Protein AF-A0A962E8K1-F1 (afdb_monomer)

pLDDT: mean 80.25, std 22.57, range [32.22, 98.0]

Radius of gyration: 31.6 Å; Cα contacts (8 Å, |Δi|>4): 166; chains: 1; bounding box: 63×91×90 Å

Structure (mmCIF, N/CA/C/O backbone):
data_AF-A0A962E8K1-F1
#
_entry.id   AF-A0A962E8K1-F1
#
loop_
_atom_site.group_PDB
_atom_site.id
_atom_site.type_symbol
_atom_site.label_atom_id
_atom_site.label_alt_id
_atom_site.label_comp_id
_atom_site.label_asym_id
_atom_site.label_entity_id
_atom_site.label_seq_id
_atom_site.pdbx_PDB_ins_code
_atom_site.Cartn_x
_atom_site.Cartn_y
_atom_site.Cartn_z
_atom_site.occupancy
_atom_site.B_iso_or_equiv
_atom_site.auth_seq_id
_atom_site.auth_comp_id
_atom_site.auth_asym_id
_atom_site.auth_atom_id
_atom_site.pdbx_PDB_model_num
ATOM 1 N N . MET A 1 1 ? 7.715 -67.687 -60.695 1.00 43.81 1 MET A N 1
ATOM 2 C CA . MET A 1 1 ? 8.836 -68.657 -60.654 1.00 43.81 1 MET A CA 1
ATOM 3 C C . MET A 1 1 ? 10.047 -67.980 -60.026 1.00 43.81 1 MET A C 1
ATOM 5 O O . MET A 1 1 ? 10.329 -66.858 -60.415 1.00 43.81 1 MET A O 1
ATOM 9 N N . ARG A 1 2 ? 10.743 -68.698 -59.126 1.00 41.62 2 ARG A N 1
ATOM 10 C CA . ARG A 1 2 ? 11.948 -68.335 -58.334 1.00 41.62 2 ARG A CA 1
ATOM 11 C C . ARG A 1 2 ? 11.638 -67.530 -57.054 1.00 41.62 2 ARG A C 1
ATOM 13 O O . ARG A 1 2 ? 11.345 -66.350 -57.133 1.00 41.62 2 ARG A O 1
ATOM 20 N N . SER A 1 3 ? 11.419 -68.181 -55.902 1.00 39.88 3 SER A N 1
ATOM 21 C CA . SER A 1 3 ? 12.366 -68.937 -55.033 1.00 39.88 3 SER A CA 1
ATOM 22 C C . SER A 1 3 ? 13.335 -67.980 -54.320 1.00 39.88 3 SER A C 1
ATOM 24 O O . SER A 1 3 ? 14.169 -67.378 -54.979 1.00 39.88 3 SER A O 1
ATOM 26 N N . HIS A 1 4 ? 13.100 -67.623 -53.050 1.00 44.50 4 HIS A N 1
ATOM 27 C CA . HIS A 1 4 ? 13.572 -68.301 -51.819 1.00 44.50 4 HIS A CA 1
ATOM 28 C C . HIS A 1 4 ? 15.103 -68.366 -51.662 1.00 44.50 4 HIS A C 1
ATOM 30 O O . HIS A 1 4 ? 15.729 -69.182 -52.328 1.00 44.50 4 HIS A O 1
ATOM 36 N N . MET A 1 5 ? 15.642 -67.579 -50.710 1.00 48.91 5 MET A N 1
ATOM 37 C CA . MET A 1 5 ? 16.829 -67.838 -49.855 1.00 48.91 5 MET A CA 1
ATOM 38 C C . MET A 1 5 ? 16.917 -66.671 -48.834 1.00 48.91 5 MET A C 1
ATOM 40 O O . MET A 1 5 ? 17.064 -65.539 -49.271 1.00 48.91 5 MET A O 1
ATOM 44 N N . ARG A 1 6 ? 16.522 -66.724 -47.550 1.00 49.50 6 ARG A N 1
ATOM 45 C CA . ARG A 1 6 ? 16.916 -67.464 -46.323 1.00 49.50 6 ARG A CA 1
ATOM 46 C C . ARG A 1 6 ? 18.326 -67.170 -45.763 1.00 49.50 6 ARG A C 1
ATOM 48 O O . ARG A 1 6 ? 19.302 -67.391 -46.466 1.00 49.50 6 ARG A O 1
ATOM 55 N N . LEU A 1 7 ? 18.329 -66.878 -44.440 1.00 42.16 7 LEU A N 1
ATOM 56 C CA . LEU A 1 7 ? 19.401 -66.857 -43.404 1.00 42.16 7 LEU A CA 1
ATOM 57 C C . LEU A 1 7 ? 19.950 -65.442 -43.084 1.00 42.16 7 LEU A C 1
ATOM 59 O O . LEU A 1 7 ? 20.210 -64.692 -44.009 1.00 42.16 7 LEU A O 1
ATOM 63 N N . LEU A 1 8 ? 20.109 -64.972 -41.832 1.00 38.50 8 LEU A N 1
ATOM 64 C CA . LEU A 1 8 ? 20.436 -65.628 -40.550 1.00 38.50 8 LEU A CA 1
ATOM 65 C C . LEU A 1 8 ? 20.027 -64.728 -39.328 1.00 38.50 8 LEU A C 1
ATOM 67 O O . LEU A 1 8 ? 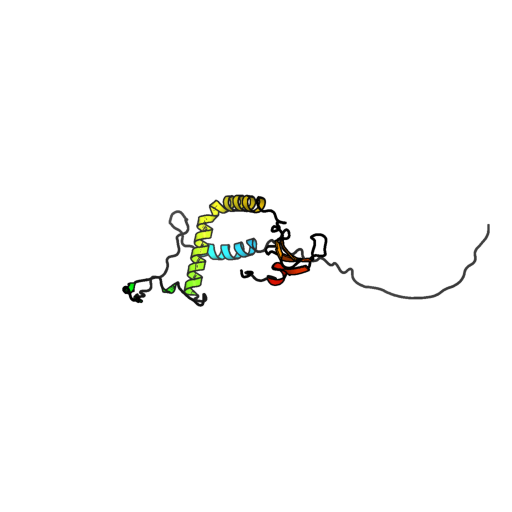19.985 -63.511 -39.457 1.00 38.50 8 LEU A O 1
ATOM 71 N N . PHE A 1 9 ? 19.743 -65.350 -38.169 1.00 38.34 9 PHE A N 1
ATOM 72 C CA . PHE A 1 9 ? 19.446 -64.832 -36.795 1.00 38.34 9 PHE A CA 1
ATOM 73 C C . PHE A 1 9 ? 20.568 -63.922 -36.187 1.00 38.34 9 PHE A C 1
ATOM 75 O O . PHE A 1 9 ? 21.659 -63.987 -36.753 1.00 38.34 9 PHE A O 1
ATOM 82 N N . PRO A 1 10 ? 20.419 -63.167 -35.046 1.00 47.31 10 PRO A N 1
ATOM 83 C CA . PRO A 1 10 ? 19.765 -63.612 -33.793 1.00 47.31 10 PRO A CA 1
ATOM 84 C C . PRO A 1 10 ? 19.088 -62.584 -32.827 1.00 47.31 10 PRO A C 1
ATOM 86 O O . PRO A 1 10 ? 19.354 -61.392 -32.821 1.00 47.31 10 PRO A O 1
ATOM 89 N N . MET A 1 11 ? 18.216 -63.133 -31.965 1.00 38.75 11 MET A N 1
ATOM 90 C CA . MET A 1 11 ? 18.125 -62.968 -30.495 1.00 38.75 11 MET A CA 1
ATOM 91 C C . MET A 1 11 ? 18.454 -61.600 -29.853 1.00 38.75 11 MET A C 1
ATOM 93 O O . MET A 1 11 ? 19.615 -61.304 -29.592 1.00 38.75 11 MET A O 1
ATOM 97 N N . LEU A 1 12 ? 17.424 -60.873 -29.398 1.00 38.88 12 LEU A N 1
ATOM 98 C CA . LEU A 1 12 ? 17.486 -60.152 -28.121 1.00 38.88 12 LEU A CA 1
ATOM 99 C C . LEU A 1 12 ? 16.078 -59.975 -27.538 1.00 38.88 12 LEU A C 1
ATOM 101 O O . LEU A 1 12 ? 15.205 -59.351 -28.134 1.00 38.88 12 LEU A O 1
ATOM 105 N N . ALA A 1 13 ? 15.867 -60.574 -26.370 1.00 44.47 13 ALA A N 1
ATOM 106 C CA . ALA A 1 13 ? 14.724 -60.313 -25.518 1.00 44.47 13 ALA A CA 1
ATOM 107 C C . ALA A 1 13 ? 14.908 -58.945 -24.851 1.00 44.47 13 ALA A C 1
ATOM 109 O O . ALA A 1 13 ? 15.956 -58.698 -24.259 1.00 44.47 13 ALA A O 1
ATOM 110 N N . LEU A 1 14 ? 13.883 -58.094 -24.884 1.00 42.19 14 LEU A N 1
ATOM 111 C CA . LEU A 1 14 ? 13.720 -57.064 -23.867 1.00 42.19 14 LEU A CA 1
ATOM 112 C C . LEU A 1 14 ? 12.233 -56.755 -23.684 1.00 42.19 14 LEU A C 1
ATOM 114 O O . LEU A 1 14 ? 11.599 -56.075 -24.488 1.00 42.19 14 LEU A O 1
ATOM 118 N N . LEU A 1 15 ? 11.687 -57.305 -22.603 1.00 39.34 15 LEU A N 1
ATOM 119 C CA . LEU A 1 15 ? 10.509 -56.774 -21.935 1.00 39.34 15 LEU A CA 1
ATOM 120 C C . LEU A 1 15 ? 10.851 -55.350 -21.488 1.00 39.34 15 LEU A C 1
ATOM 122 O O . LEU A 1 15 ? 11.724 -55.170 -20.645 1.00 39.34 15 LEU A O 1
ATOM 126 N N . CYS A 1 16 ? 10.172 -54.352 -22.047 1.00 32.22 16 CYS A N 1
ATOM 127 C CA . CYS A 1 16 ? 10.162 -53.005 -21.492 1.00 32.22 16 CYS A CA 1
ATOM 128 C C . CYS A 1 16 ? 8.718 -52.647 -21.144 1.00 32.22 16 CYS A C 1
ATOM 130 O O . CYS A 1 16 ? 7.972 -52.071 -21.931 1.00 32.22 16 CYS A O 1
ATOM 132 N N . SER A 1 17 ? 8.311 -53.077 -19.954 1.00 37.22 17 SER A N 1
ATOM 133 C CA . SER A 1 17 ? 7.260 -52.436 -19.181 1.00 37.22 17 SER A CA 1
ATOM 134 C C . SER A 1 17 ? 7.827 -51.135 -18.617 1.00 37.22 17 SER A C 1
ATOM 136 O O . SER A 1 17 ? 8.701 -51.200 -17.758 1.00 37.22 17 SER A O 1
ATOM 138 N N . CYS A 1 18 ? 7.346 -49.978 -19.067 1.00 32.81 18 CYS A N 1
ATOM 139 C CA . CYS A 1 18 ? 7.474 -48.733 -18.310 1.00 32.81 18 CYS A CA 1
ATOM 140 C C . CYS A 1 18 ? 6.416 -47.721 -18.764 1.00 32.81 18 CYS A C 1
ATOM 142 O O . CYS A 1 18 ? 6.502 -47.149 -19.846 1.00 32.81 18 CYS A O 1
ATOM 144 N N . SER A 1 19 ? 5.397 -47.595 -17.912 1.00 35.81 19 SER A N 1
ATOM 145 C CA . SER A 1 19 ? 4.670 -46.376 -17.544 1.00 35.81 19 SER A CA 1
ATOM 146 C C . SER A 1 19 ? 4.622 -45.229 -18.556 1.00 35.81 19 SER A C 1
ATOM 148 O O . SER A 1 19 ? 5.575 -44.465 -18.707 1.00 35.81 19 SER A O 1
ATOM 150 N N . THR A 1 20 ? 3.429 -45.022 -19.107 1.00 37.62 20 THR A N 1
ATOM 151 C CA . THR A 1 20 ? 2.941 -43.714 -19.541 1.00 37.62 20 THR A CA 1
ATOM 152 C C . THR A 1 20 ? 3.053 -42.732 -18.369 1.00 37.62 20 THR A C 1
ATOM 154 O O . THR A 1 20 ? 2.253 -42.782 -17.438 1.00 37.62 20 THR A O 1
ATOM 157 N N . THR A 1 21 ? 4.064 -41.867 -18.376 1.00 40.19 21 THR A N 1
ATOM 158 C CA . THR A 1 21 ? 4.132 -40.707 -17.484 1.00 40.19 21 THR A CA 1
ATOM 159 C C . THR A 1 21 ? 3.219 -39.628 -18.053 1.00 40.19 21 THR A C 1
ATOM 161 O O . THR A 1 21 ? 3.601 -38.844 -18.920 1.00 40.19 21 THR A O 1
ATOM 164 N N . ASP A 1 22 ? 1.979 -39.642 -17.574 1.00 41.47 22 ASP A N 1
ATOM 165 C CA . ASP A 1 22 ? 1.016 -38.554 -17.694 1.00 41.47 22 ASP A CA 1
ATOM 166 C C . ASP A 1 22 ? 1.545 -37.346 -16.903 1.00 41.47 22 ASP A C 1
ATOM 168 O O . ASP A 1 22 ? 1.380 -37.229 -15.690 1.00 41.47 22 ASP A O 1
ATOM 172 N N . SER A 1 23 ? 2.300 -36.486 -17.584 1.00 37.19 23 SER A N 1
ATOM 173 C CA . SER A 1 23 ? 2.780 -35.207 -17.061 1.00 37.19 23 SER A CA 1
ATOM 174 C C . SER A 1 23 ? 1.683 -34.153 -17.236 1.00 37.19 23 SER A C 1
ATOM 176 O O . SER A 1 23 ? 1.859 -33.154 -17.942 1.00 37.19 23 SER A O 1
ATOM 178 N N . ALA A 1 24 ? 0.548 -34.361 -16.574 1.00 36.00 24 ALA A N 1
ATOM 179 C CA . ALA A 1 24 ? -0.394 -33.295 -16.286 1.00 36.00 24 ALA A CA 1
ATOM 180 C C . ALA A 1 24 ? 0.282 -32.324 -15.302 1.00 36.00 24 ALA A C 1
ATOM 182 O O . ALA A 1 24 ? 0.284 -32.526 -14.089 1.00 36.00 24 ALA A O 1
ATOM 183 N N . ARG A 1 25 ? 0.928 -31.275 -15.829 1.00 34.25 25 ARG A N 1
ATOM 184 C CA . ARG A 1 25 ? 1.280 -30.105 -15.017 1.00 34.25 25 ARG A CA 1
ATOM 185 C C . ARG A 1 25 ? -0.033 -29.524 -14.494 1.00 34.25 25 ARG A C 1
ATOM 187 O O . ARG A 1 25 ? -0.891 -29.231 -15.328 1.00 34.25 25 ARG A O 1
ATOM 194 N N . PRO A 1 26 ? -0.201 -29.322 -13.177 1.00 34.31 26 PRO A N 1
ATOM 195 C CA . PRO A 1 26 ? -1.353 -28.585 -12.701 1.00 34.31 26 PRO A CA 1
ATOM 196 C C . PRO A 1 26 ? -1.246 -27.176 -13.280 1.00 34.31 26 PRO A C 1
ATOM 198 O O . PRO A 1 26 ? -0.265 -26.461 -13.060 1.00 34.31 26 PRO A O 1
ATOM 201 N N . THR A 1 27 ? -2.229 -26.807 -14.095 1.00 37.44 27 THR A N 1
ATOM 202 C CA . THR A 1 27 ? -2.518 -25.420 -14.430 1.00 37.44 27 THR A CA 1
ATOM 203 C C . THR A 1 27 ? -2.649 -24.706 -13.090 1.00 37.44 27 THR A C 1
ATOM 205 O O . THR A 1 27 ? -3.561 -25.016 -12.329 1.00 37.44 27 THR A O 1
ATOM 208 N N . ARG A 1 28 ? -1.665 -23.862 -12.744 1.00 42.44 28 ARG A N 1
ATOM 209 C CA . ARG A 1 28 ? -1.668 -23.067 -11.511 1.00 42.44 28 ARG A CA 1
ATOM 210 C C . ARG A 1 28 ? -2.935 -22.225 -11.579 1.00 42.44 28 ARG A C 1
ATOM 212 O O . ARG A 1 28 ? -3.049 -21.341 -12.425 1.00 42.44 28 ARG A O 1
ATOM 219 N N . VAL A 1 29 ? -3.912 -22.633 -10.783 1.00 32.31 29 VAL A N 1
ATOM 220 C CA . VAL A 1 29 ? -5.220 -22.018 -10.643 1.00 32.31 29 VAL A CA 1
ATOM 221 C C . VAL A 1 29 ? -4.941 -20.580 -10.209 1.00 32.31 29 VAL A C 1
ATOM 223 O O . VAL A 1 29 ? -4.505 -20.329 -9.096 1.00 32.31 29 VAL A O 1
ATOM 226 N N . PHE A 1 30 ? -5.108 -19.628 -11.128 1.00 37.28 30 PHE A N 1
ATOM 227 C CA . PHE A 1 30 ? -5.112 -18.183 -10.844 1.00 37.28 30 PHE A CA 1
ATOM 228 C C . PHE A 1 30 ? -6.432 -17.770 -10.151 1.00 37.28 30 PHE A C 1
ATOM 230 O O . PHE A 1 30 ? -6.781 -16.600 -10.069 1.00 37.28 30 PHE A O 1
ATOM 237 N N . VAL A 1 31 ? -7.192 -18.761 -9.684 1.00 36.72 31 VAL A N 1
ATOM 238 C CA . VAL A 1 31 ? -8.522 -18.678 -9.086 1.00 36.72 31 VAL A CA 1
ATOM 239 C C . VAL A 1 31 ? -8.379 -19.050 -7.611 1.00 36.72 31 VAL A C 1
ATOM 241 O O . VAL A 1 31 ? -8.930 -20.035 -7.169 1.00 36.72 31 VAL A O 1
ATOM 244 N N . ASP A 1 32 ? -7.521 -18.347 -6.875 1.00 39.75 32 ASP A N 1
ATOM 245 C CA . ASP A 1 32 ? -7.315 -18.638 -5.444 1.00 39.75 32 ASP A CA 1
ATOM 246 C C . ASP A 1 32 ? -6.986 -17.385 -4.614 1.00 39.75 32 ASP A C 1
ATOM 248 O O . ASP A 1 32 ? -6.694 -17.484 -3.428 1.00 39.75 32 ASP A O 1
ATOM 252 N N . SER A 1 33 ? -7.045 -16.177 -5.193 1.00 48.44 33 SER A N 1
ATOM 253 C CA . SER A 1 33 ? -7.054 -14.942 -4.392 1.00 48.44 33 SER A CA 1
ATOM 254 C C . SER A 1 33 ? -8.479 -14.503 -4.061 1.00 48.44 33 SER A C 1
ATOM 256 O O . SER A 1 33 ? -8.738 -14.133 -2.922 1.00 48.44 33 SER A O 1
ATOM 258 N N . LEU A 1 34 ? -9.410 -14.625 -5.017 1.00 46.56 34 LEU A N 1
ATOM 259 C CA . LEU A 1 34 ? -10.833 -14.348 -4.803 1.00 46.56 34 LEU A CA 1
ATOM 260 C C . LEU A 1 34 ? -11.515 -15.448 -3.979 1.00 46.56 34 LEU A C 1
ATOM 262 O O . LEU A 1 34 ? -12.225 -15.115 -3.042 1.00 46.56 34 LEU A O 1
ATOM 266 N N . GLU A 1 35 ? -11.238 -16.734 -4.237 1.00 44.50 35 GLU A N 1
ATOM 267 C CA . GLU A 1 35 ? -11.815 -17.836 -3.443 1.00 44.50 35 GLU A CA 1
ATOM 268 C C . GLU A 1 35 ? -11.281 -17.854 -2.001 1.00 44.50 35 GLU A C 1
ATOM 270 O O . GLU A 1 35 ? -12.047 -18.065 -1.062 1.00 44.50 35 GLU A O 1
ATOM 275 N N . ALA A 1 36 ? -9.994 -17.539 -1.796 1.00 40.56 36 ALA A N 1
ATOM 276 C CA . ALA A 1 36 ? -9.446 -17.349 -0.454 1.00 40.56 36 ALA A CA 1
ATOM 277 C C . ALA A 1 36 ? -10.056 -16.119 0.238 1.00 40.56 36 ALA A C 1
ATOM 279 O O . ALA A 1 36 ? -10.405 -16.197 1.412 1.00 40.56 36 ALA A O 1
ATOM 280 N N . GLN A 1 37 ? -10.246 -15.003 -0.476 1.00 47.34 37 GLN A N 1
ATOM 281 C CA . GLN A 1 37 ? -10.962 -13.837 0.056 1.00 47.34 37 GLN A CA 1
ATOM 282 C C . GLN A 1 37 ? -12.424 -14.159 0.397 1.00 47.34 37 GLN A C 1
ATOM 284 O O . GLN A 1 37 ? -12.906 -13.690 1.422 1.00 47.34 37 GLN A O 1
ATOM 289 N N . GLN A 1 38 ? -13.105 -14.985 -0.400 1.00 47.16 38 GLN A N 1
ATOM 290 C CA . GLN A 1 38 ? -14.485 -15.412 -0.158 1.00 47.16 38 GLN A CA 1
ATOM 291 C C . GLN A 1 38 ? -14.612 -16.343 1.052 1.00 47.16 38 GLN A C 1
ATOM 293 O O . GLN A 1 38 ? -15.498 -16.134 1.874 1.00 47.16 38 GLN A O 1
ATOM 298 N N . LEU A 1 39 ? -13.685 -17.285 1.241 1.00 39.28 39 LEU A N 1
ATOM 299 C CA . LEU A 1 39 ? -13.682 -18.163 2.417 1.00 39.28 39 LEU A CA 1
ATOM 300 C C . LEU A 1 39 ? -13.445 -17.402 3.733 1.00 39.28 39 LEU A C 1
ATOM 302 O O . LEU A 1 39 ? -14.062 -17.735 4.739 1.00 39.28 39 LEU A O 1
ATOM 306 N N . PHE A 1 40 ? -12.603 -16.361 3.739 1.00 43.72 40 PHE A N 1
ATOM 307 C CA . PHE A 1 40 ? -12.430 -15.506 4.925 1.00 43.72 40 PHE A CA 1
ATOM 308 C C . PHE A 1 40 ? -13.564 -14.481 5.105 1.00 43.72 40 PHE A C 1
ATOM 310 O O . PHE A 1 40 ? -13.829 -14.061 6.232 1.00 43.72 40 PHE A O 1
ATOM 317 N N . ALA A 1 41 ? -14.239 -14.076 4.024 1.00 45.97 41 ALA A N 1
ATOM 318 C CA . ALA A 1 41 ? -15.375 -13.154 4.076 1.00 45.97 41 ALA A CA 1
ATOM 319 C C . ALA A 1 41 ? -16.641 -13.817 4.649 1.00 45.97 41 ALA A C 1
ATOM 321 O O . ALA A 1 41 ? -17.348 -13.189 5.441 1.00 45.97 41 ALA A O 1
ATOM 322 N N . ASP A 1 42 ? -16.887 -15.091 4.325 1.00 49.56 42 ASP A N 1
ATOM 323 C CA . ASP A 1 42 ? -18.047 -15.847 4.818 1.00 49.56 42 ASP A CA 1
ATOM 324 C C . ASP A 1 42 ? -18.016 -16.024 6.352 1.00 49.56 42 ASP A C 1
ATOM 326 O O . ASP A 1 42 ? -19.042 -15.893 7.031 1.00 49.56 42 ASP A O 1
ATOM 330 N N . ASP A 1 43 ? -16.828 -16.242 6.927 1.00 50.47 43 ASP A N 1
ATOM 331 C CA . ASP A 1 43 ? -16.641 -16.336 8.382 1.00 50.47 43 ASP A CA 1
ATOM 332 C C . ASP A 1 43 ? -16.777 -14.967 9.076 1.00 50.47 43 ASP A C 1
ATOM 334 O O . ASP A 1 43 ? -17.238 -14.876 10.220 1.00 50.47 43 ASP A O 1
ATOM 338 N N . ALA A 1 44 ? -16.425 -13.885 8.376 1.00 51.62 44 ALA A N 1
ATOM 339 C CA . ALA A 1 44 ? -16.488 -12.527 8.896 1.00 51.62 44 ALA A CA 1
ATOM 340 C C . ALA A 1 44 ? -17.924 -11.963 8.905 1.00 51.62 44 ALA A C 1
ATOM 342 O O . ALA A 1 44 ? -18.331 -11.336 9.891 1.00 51.62 44 ALA A O 1
ATOM 343 N N . GLU A 1 45 ? -18.731 -12.238 7.871 1.00 54.12 45 GLU A N 1
ATOM 344 C CA . GLU A 1 45 ? -20.121 -11.757 7.776 1.00 54.12 45 GLU A CA 1
ATOM 345 C C . GLU A 1 45 ? -21.010 -12.321 8.902 1.00 54.12 45 GLU A C 1
ATOM 347 O O . GLU A 1 45 ? -21.897 -11.633 9.422 1.00 54.12 45 GLU A O 1
ATOM 352 N N . SER A 1 46 ? -20.721 -13.550 9.340 1.00 56.06 46 SER A N 1
ATOM 353 C CA . SER A 1 46 ? -21.406 -14.260 10.430 1.00 56.06 46 SER A CA 1
ATOM 354 C C . SER A 1 46 ? -21.364 -13.517 11.778 1.00 56.06 46 SER A C 1
ATOM 356 O O . SER A 1 46 ? -22.258 -13.670 12.616 1.00 56.06 46 SER A O 1
ATOM 358 N N . THR A 1 47 ? -20.362 -12.658 11.993 1.00 64.56 47 THR A N 1
ATOM 359 C CA . THR A 1 47 ? -20.146 -11.958 13.274 1.00 64.56 47 THR A CA 1
ATOM 360 C C . THR A 1 47 ? -20.700 -10.531 13.318 1.00 64.56 47 THR A C 1
ATOM 362 O O . THR A 1 47 ? -20.704 -9.897 14.381 1.00 64.56 47 THR A O 1
ATOM 365 N N . LEU A 1 48 ? -21.210 -10.014 12.195 1.00 78.06 48 LEU A N 1
ATOM 366 C CA . LEU A 1 48 ? -21.674 -8.633 12.104 1.00 78.06 48 LEU A CA 1
ATOM 367 C C . LEU A 1 48 ? -23.016 -8.436 12.811 1.00 78.06 48 LEU A C 1
ATOM 369 O O . LEU A 1 48 ? -24.013 -9.115 12.556 1.00 78.06 48 LEU A O 1
ATOM 373 N N . ARG A 1 49 ? -23.069 -7.421 13.678 1.00 85.19 49 ARG A N 1
ATOM 374 C CA . ARG A 1 49 ? -24.335 -6.947 14.246 1.00 85.19 49 ARG A CA 1
ATOM 375 C C . ARG A 1 49 ? -25.140 -6.267 13.145 1.00 85.19 49 ARG A C 1
ATOM 377 O O . ARG A 1 49 ? -24.568 -5.553 12.328 1.00 85.19 49 ARG A O 1
ATOM 384 N N . ARG A 1 50 ? -26.459 -6.449 13.141 1.00 89.00 50 ARG A N 1
ATOM 385 C CA . ARG A 1 50 ? -27.364 -5.807 12.178 1.00 89.00 50 ARG A CA 1
ATOM 386 C C . ARG A 1 50 ? -28.418 -4.971 12.893 1.00 89.00 50 ARG A C 1
ATOM 388 O O . ARG A 1 50 ? -28.765 -5.266 14.039 1.00 89.00 50 ARG A O 1
ATOM 395 N N . ASP A 1 51 ? -28.889 -3.918 12.236 1.00 89.06 51 ASP A N 1
ATOM 396 C CA . ASP A 1 51 ? -30.008 -3.107 12.717 1.00 89.06 51 ASP A CA 1
ATOM 397 C C . ASP A 1 51 ? -31.371 -3.768 12.437 1.00 89.06 51 ASP A C 1
ATOM 399 O O . ASP A 1 51 ? -31.452 -4.890 11.929 1.00 89.06 51 ASP A O 1
ATOM 403 N N . ALA A 1 52 ? -32.459 -3.082 12.798 1.00 86.25 52 ALA A N 1
ATO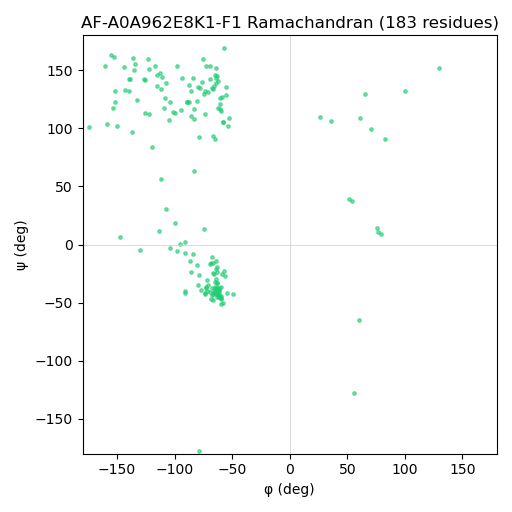M 404 C CA . ALA A 1 52 ? -33.820 -3.579 12.590 1.00 86.25 52 ALA A CA 1
ATOM 405 C C . ALA A 1 52 ? -34.171 -3.755 11.101 1.00 86.25 52 ALA A C 1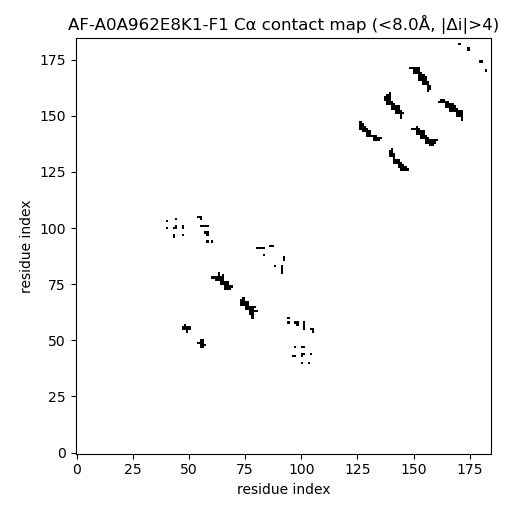
ATOM 407 O O . ALA A 1 52 ? -35.035 -4.562 10.761 1.00 86.25 52 ALA A O 1
ATOM 408 N N . GLU A 1 53 ? -33.486 -3.026 10.220 1.00 86.00 53 GLU A N 1
ATOM 409 C CA . GLU A 1 53 ? -33.624 -3.091 8.768 1.00 86.00 53 GLU A CA 1
ATOM 410 C C . GLU A 1 53 ? -32.662 -4.107 8.119 1.00 86.00 53 GLU A C 1
ATOM 412 O O . GLU A 1 53 ? -32.659 -4.254 6.896 1.00 86.00 53 GLU A O 1
ATOM 417 N N . GLY A 1 54 ? -31.861 -4.829 8.912 1.00 84.94 54 GLY A N 1
ATOM 418 C CA . GLY A 1 54 ? -30.923 -5.852 8.443 1.00 84.94 54 GLY A CA 1
ATOM 419 C C . GLY A 1 54 ? -29.605 -5.312 7.874 1.00 84.94 54 GLY A C 1
ATOM 420 O O . GLY A 1 54 ? -28.815 -6.088 7.325 1.00 84.94 54 GLY A O 1
ATOM 421 N N . ARG A 1 55 ? -29.336 -4.009 8.009 1.00 87.50 55 ARG A N 1
ATOM 422 C CA . ARG A 1 55 ? -28.073 -3.386 7.590 1.00 87.50 55 ARG A CA 1
ATOM 423 C C . ARG A 1 55 ? -26.978 -3.711 8.603 1.00 87.50 55 ARG A C 1
ATOM 425 O O . ARG A 1 55 ? -27.259 -3.700 9.805 1.00 87.50 55 ARG A O 1
ATOM 432 N N . PRO A 1 56 ? -25.742 -3.994 8.158 1.00 92.31 56 PRO A N 1
ATOM 433 C CA . PRO A 1 56 ? -24.636 -4.207 9.079 1.00 92.31 56 PRO A CA 1
ATOM 434 C C . PRO A 1 56 ? -24.393 -2.924 9.884 1.00 92.31 56 PRO A C 1
ATOM 436 O O . PRO A 1 56 ? -24.513 -1.813 9.369 1.00 92.31 56 PRO A O 1
ATOM 439 N N . LEU A 1 57 ? -24.098 -3.079 11.169 1.00 92.69 57 LEU A N 1
ATOM 440 C CA . LEU A 1 57 ? -23.737 -1.991 12.068 1.00 92.69 57 LEU A CA 1
ATOM 441 C C . LEU A 1 57 ? -22.213 -1.854 12.112 1.00 92.69 57 LEU A C 1
ATOM 443 O O . LEU A 1 57 ? -21.523 -2.877 12.109 1.00 92.69 57 LEU A O 1
ATOM 447 N N . PRO A 1 58 ? -21.685 -0.622 12.205 1.00 93.12 58 PRO A N 1
ATOM 448 C CA . PRO A 1 58 ? -20.252 -0.419 12.342 1.00 93.12 58 PRO A CA 1
ATOM 449 C C . PRO A 1 58 ? -19.746 -1.034 13.657 1.00 93.12 58 PRO A C 1
ATOM 451 O O . PRO A 1 58 ? -20.463 -0.997 14.672 1.00 93.12 58 PRO A O 1
ATOM 454 N N . PRO A 1 59 ? -18.524 -1.593 13.675 1.00 94.06 59 PRO A N 1
ATOM 455 C CA . PRO A 1 59 ? -17.918 -2.064 14.908 1.00 94.06 59 PRO A CA 1
ATOM 456 C C . PRO A 1 59 ? -17.678 -0.882 15.855 1.00 94.06 59 PRO A C 1
ATOM 458 O O . PRO A 1 59 ? -17.362 0.232 15.447 1.00 94.06 59 PRO A O 1
ATOM 461 N N . LEU A 1 60 ? -17.860 -1.119 17.153 1.00 93.25 60 LEU A N 1
ATOM 462 C CA . LEU A 1 60 ? -17.644 -0.100 18.178 1.00 93.25 60 LEU A CA 1
ATOM 463 C C . LEU A 1 60 ? -16.290 -0.334 18.841 1.00 93.25 60 LEU A C 1
ATOM 465 O O . LEU A 1 60 ? -16.108 -1.336 19.536 1.00 93.25 60 LEU A O 1
ATOM 469 N N . ALA A 1 61 ? -15.359 0.601 18.650 1.00 93.62 61 ALA A N 1
ATOM 470 C CA . ALA A 1 61 ? -14.068 0.572 19.324 1.00 93.62 61 ALA A CA 1
ATOM 471 C C . ALA A 1 61 ? -14.236 0.729 20.843 1.00 93.62 61 ALA A C 1
ATOM 473 O O . ALA A 1 61 ? -15.012 1.559 21.324 1.00 93.62 61 ALA A O 1
ATOM 474 N N . ALA A 1 62 ? -13.469 -0.042 21.614 1.00 94.19 62 ALA A N 1
ATOM 475 C CA . ALA A 1 62 ? -13.407 0.134 23.058 1.00 94.19 62 ALA A CA 1
ATOM 476 C C . ALA A 1 62 ? -12.747 1.479 23.404 1.00 94.19 62 ALA A C 1
ATOM 478 O O . ALA A 1 62 ? -11.688 1.815 22.880 1.00 94.19 62 ALA A O 1
ATOM 479 N N . THR A 1 63 ? -13.336 2.235 24.325 1.00 95.56 63 THR A N 1
ATOM 480 C CA . THR A 1 63 ? -12.734 3.467 24.850 1.00 95.56 63 THR A CA 1
ATOM 481 C C . THR A 1 63 ? -11.830 3.137 26.034 1.00 95.56 63 THR A C 1
ATOM 483 O O . THR A 1 63 ? -12.299 2.566 27.023 1.00 95.56 63 THR A O 1
ATOM 486 N N . ARG A 1 64 ? -10.550 3.513 25.969 1.00 95.00 64 ARG A N 1
ATOM 487 C CA . ARG A 1 64 ? -9.570 3.323 27.049 1.00 95.00 64 ARG A CA 1
ATOM 488 C C . ARG A 1 64 ? -8.934 4.667 27.388 1.00 95.00 64 ARG A C 1
ATOM 490 O O . ARG A 1 64 ? -8.228 5.203 26.543 1.00 95.00 64 ARG A O 1
ATOM 497 N N . PRO A 1 65 ? -9.156 5.232 28.587 1.00 96.25 65 PRO A N 1
ATOM 498 C CA . PRO A 1 65 ? -8.605 6.539 28.918 1.00 96.25 65 PRO A CA 1
ATOM 499 C C . PRO A 1 65 ? -7.075 6.497 28.837 1.00 96.25 65 PRO A C 1
ATOM 501 O O . PRO A 1 65 ? -6.429 5.726 29.547 1.00 96.25 65 PRO A O 1
ATOM 504 N N . TYR A 1 66 ? -6.506 7.335 27.976 1.00 96.06 66 TYR A N 1
ATOM 505 C CA . TYR A 1 66 ? -5.066 7.479 27.813 1.00 96.06 66 TYR A CA 1
ATOM 506 C C . TYR A 1 66 ? -4.721 8.957 27.644 1.00 96.06 66 TYR A C 1
ATOM 508 O O . TYR A 1 66 ? -5.355 9.672 26.868 1.00 96.06 66 TYR A O 1
ATOM 516 N N . LEU A 1 67 ? -3.722 9.427 28.392 1.00 96.69 67 LEU A N 1
ATOM 517 C CA . LEU A 1 67 ? -3.253 10.805 28.321 1.00 96.69 67 LEU A CA 1
ATOM 518 C C . LEU A 1 67 ? -1.996 10.857 27.455 1.00 96.69 67 LEU A C 1
ATOM 520 O O . LEU A 1 67 ? -0.949 10.339 27.836 1.00 96.69 67 LEU A O 1
ATOM 524 N N . VAL A 1 68 ? -2.094 11.508 26.301 1.00 95.31 68 VAL A N 1
ATOM 525 C CA . VAL A 1 68 ? -0.940 11.783 25.449 1.00 95.31 68 VAL A CA 1
ATOM 526 C C . VAL A 1 68 ? -0.297 13.073 25.938 1.00 95.31 68 VAL A C 1
ATOM 528 O O . VAL A 1 68 ? -0.865 14.163 25.803 1.00 95.31 68 VAL A O 1
ATOM 531 N N . GLU A 1 69 ? 0.891 12.946 26.517 1.00 95.44 69 GLU A N 1
ATOM 532 C CA . GLU A 1 69 ? 1.680 14.084 26.973 1.00 95.44 69 GLU A CA 1
ATOM 533 C C . GLU A 1 69 ? 2.402 14.742 25.796 1.00 95.44 69 GLU A C 1
ATOM 535 O O . GLU A 1 69 ? 2.978 14.069 24.937 1.00 95.44 69 GLU A O 1
ATOM 540 N N . SER A 1 70 ? 2.374 16.074 25.742 1.00 94.38 70 SER A N 1
ATOM 541 C CA . SER A 1 70 ? 3.140 16.828 24.751 1.00 94.38 70 SER A CA 1
ATOM 542 C C . SER A 1 70 ? 3.672 18.135 25.340 1.00 94.38 70 SER A C 1
ATOM 544 O O . SER A 1 70 ? 3.043 18.701 26.240 1.00 94.38 70 SER A O 1
ATOM 546 N N . PRO A 1 71 ? 4.795 18.668 24.825 1.00 94.69 71 PRO A N 1
ATOM 547 C CA . PRO A 1 71 ? 5.332 19.954 25.276 1.00 94.69 71 PRO A CA 1
ATOM 548 C C . PRO A 1 71 ? 4.345 21.129 25.153 1.00 94.69 71 PRO A C 1
ATOM 550 O O . PRO A 1 71 ? 4.495 22.134 25.840 1.00 94.69 71 PRO A O 1
ATOM 553 N N . GLN A 1 72 ? 3.349 21.016 24.271 1.00 92.81 72 GLN A N 1
ATOM 554 C CA . GLN A 1 72 ? 2.343 22.038 23.979 1.00 92.81 72 GLN A CA 1
ATOM 555 C C . GLN A 1 72 ? 1.041 21.842 24.775 1.00 92.81 72 GLN A C 1
ATOM 557 O O . GLN A 1 72 ? 0.110 22.632 24.622 1.00 92.81 72 GLN A O 1
ATOM 562 N N . GLY A 1 73 ? 0.974 20.813 25.625 1.00 92.69 73 GLY A N 1
ATOM 563 C CA . GLY A 1 73 ? -0.186 20.479 26.446 1.00 92.69 73 GLY A CA 1
ATOM 564 C C . GLY A 1 73 ? -0.596 19.012 26.321 1.00 92.69 73 GLY A C 1
ATOM 565 O O . GLY A 1 73 ? -0.376 18.364 25.297 1.00 92.69 73 GLY A O 1
ATOM 566 N N . ASN A 1 74 ? -1.206 18.485 27.378 1.00 95.88 74 ASN A N 1
ATOM 567 C CA . ASN A 1 74 ? -1.664 17.099 27.412 1.00 95.88 74 ASN A CA 1
ATOM 568 C C . ASN A 1 74 ? -3.051 16.979 26.764 1.00 95.88 74 ASN A C 1
ATOM 570 O O . ASN A 1 74 ? -3.896 17.860 26.941 1.00 95.88 74 ASN A O 1
ATOM 574 N N . ARG A 1 75 ? -3.301 15.878 26.048 1.00 95.44 75 ARG A N 1
ATOM 575 C CA . ARG A 1 75 ? -4.607 15.560 25.442 1.00 95.44 75 ARG A CA 1
ATOM 576 C C . ARG A 1 75 ? -5.084 14.172 25.871 1.00 95.44 75 ARG A C 1
ATOM 578 O O . ARG A 1 75 ? -4.270 13.258 25.965 1.00 95.44 75 ARG A O 1
ATOM 585 N N . SER A 1 76 ? -6.384 14.016 26.116 1.00 96.06 76 SER A N 1
ATOM 586 C CA . SER A 1 76 ? -7.007 12.690 26.256 1.00 96.06 76 SER A CA 1
ATOM 587 C C . SER A 1 76 ? -7.198 12.089 24.866 1.00 96.06 76 SER A C 1
ATOM 589 O O . SER A 1 76 ? -7.629 12.795 23.953 1.00 96.06 76 SER A O 1
ATOM 591 N N . ASP A 1 77 ? -6.845 10.822 24.698 1.00 96.25 77 ASP A N 1
ATOM 592 C CA . ASP A 1 77 ? -7.069 10.048 23.480 1.00 96.25 77 ASP A CA 1
ATOM 593 C C . ASP A 1 77 ? -7.568 8.657 23.873 1.00 96.25 77 ASP A C 1
ATOM 595 O O . ASP A 1 77 ? -6.774 7.782 24.220 1.00 96.25 77 ASP A O 1
ATOM 599 N N . GLU A 1 78 ? -8.888 8.448 23.861 1.00 97.19 78 GLU A N 1
ATOM 600 C CA . GLU A 1 78 ? -9.469 7.175 24.302 1.00 97.19 78 GLU A CA 1
ATOM 601 C C . GLU A 1 78 ? -9.144 5.987 23.374 1.00 97.19 78 GLU A C 1
ATOM 603 O O . GLU A 1 78 ? -9.407 4.835 23.731 1.00 97.19 78 GLU A O 1
ATOM 608 N N . TYR A 1 79 ? -8.575 6.244 22.192 1.00 96.62 79 TYR A N 1
ATOM 609 C CA . TYR A 1 79 ? -8.302 5.241 21.160 1.00 96.62 79 TYR A CA 1
ATOM 610 C C . TYR A 1 79 ? -6.810 5.022 20.916 1.00 96.62 79 TYR A C 1
ATOM 612 O O . TYR A 1 79 ? -6.431 4.319 19.980 1.00 96.62 79 TYR A O 1
ATOM 620 N N . TYR A 1 80 ? -5.949 5.557 21.786 1.00 95.75 80 TYR A N 1
ATOM 621 C CA . TYR A 1 80 ? -4.500 5.403 21.662 1.00 95.75 80 TYR A CA 1
ATOM 622 C C . TYR A 1 80 ? -4.047 3.932 21.614 1.00 95.75 80 TYR A C 1
ATOM 624 O O . TYR A 1 80 ? -3.030 3.619 21.003 1.00 95.75 80 TYR A O 1
ATOM 632 N N . TRP A 1 81 ? -4.820 3.019 22.211 1.00 95.06 81 TRP A N 1
ATOM 633 C CA . TRP A 1 81 ? -4.548 1.578 22.219 1.00 95.06 81 TRP A CA 1
ATOM 634 C C . TRP A 1 81 ? -4.590 0.917 20.832 1.00 95.06 81 TRP A C 1
ATOM 636 O O . TRP A 1 81 ? -3.982 -0.130 20.661 1.00 95.06 81 TRP A O 1
ATOM 646 N N . LEU A 1 82 ? -5.250 1.522 19.834 1.00 95.94 82 LEU A N 1
ATOM 647 C CA . LEU A 1 82 ? -5.220 1.025 18.450 1.00 95.94 82 LEU A CA 1
ATOM 648 C C . LEU A 1 82 ? -3.840 1.185 17.801 1.00 95.94 82 LEU A C 1
ATOM 650 O O . LEU A 1 82 ? -3.564 0.590 16.760 1.00 95.94 82 LEU A O 1
ATOM 654 N N . ARG A 1 83 ? -2.962 2.003 18.390 1.00 94.94 83 ARG A N 1
ATOM 655 C CA . ARG A 1 83 ? -1.581 2.112 17.947 1.00 94.94 83 ARG A CA 1
ATOM 656 C C . ARG A 1 83 ? -0.752 0.993 18.568 1.00 94.94 83 ARG A C 1
ATOM 658 O O . ARG A 1 83 ? -0.358 1.074 19.728 1.00 94.94 83 ARG A O 1
ATOM 665 N N . ASP A 1 84 ? -0.372 0.039 17.733 1.00 93.88 84 ASP A N 1
ATOM 666 C CA . ASP A 1 84 ? 0.651 -0.951 18.050 1.00 93.88 84 ASP A CA 1
ATOM 667 C C . ASP A 1 84 ? 1.781 -0.889 17.016 1.00 93.88 84 ASP A C 1
ATOM 669 O O . ASP A 1 84 ? 1.612 -1.231 15.843 1.00 93.88 84 ASP A O 1
ATOM 673 N N . ASP A 1 85 ? 2.959 -0.451 17.461 1.00 94.62 85 ASP A N 1
ATOM 674 C CA . ASP A 1 85 ? 4.134 -0.340 16.598 1.00 94.62 85 ASP A CA 1
ATOM 675 C C . ASP A 1 85 ? 4.609 -1.734 16.119 1.00 94.62 85 ASP A C 1
ATOM 677 O O . ASP A 1 85 ? 5.173 -1.840 15.026 1.00 94.62 85 ASP A O 1
ATOM 681 N N . SER A 1 86 ? 4.318 -2.805 16.877 1.00 94.75 86 SER A N 1
ATOM 682 C CA . SER A 1 86 ? 4.634 -4.195 16.512 1.00 94.75 86 SER A CA 1
ATOM 683 C C . SER A 1 86 ? 3.635 -4.830 15.536 1.00 94.75 86 SER A C 1
ATOM 685 O O . SER A 1 86 ? 3.984 -5.812 14.882 1.00 94.75 86 SER A O 1
ATOM 687 N N . ARG A 1 87 ? 2.431 -4.249 15.399 1.00 94.00 87 ARG A N 1
ATOM 688 C CA . ARG A 1 87 ? 1.318 -4.731 14.553 1.00 94.00 87 ARG A CA 1
ATOM 689 C C . ARG A 1 87 ? 0.914 -6.184 14.832 1.00 94.00 87 ARG A C 1
ATOM 691 O O . ARG A 1 87 ? 0.606 -6.932 13.909 1.00 94.00 87 ARG A O 1
ATOM 698 N N . SER A 1 88 ? 0.944 -6.587 16.095 1.00 94.94 88 SER A N 1
ATOM 699 C CA . SER A 1 88 ? 0.663 -7.953 16.537 1.00 94.94 88 SER A CA 1
ATOM 700 C C . SER A 1 88 ? -0.352 -8.045 17.678 1.00 94.94 88 SER A C 1
ATOM 702 O O . SER A 1 88 ? -0.731 -9.155 18.049 1.00 94.94 88 SER A O 1
ATOM 704 N N . ASP A 1 89 ? -0.815 -6.913 18.220 1.00 95.56 89 ASP A N 1
ATOM 705 C CA . ASP A 1 89 ? -1.847 -6.886 19.255 1.00 95.56 89 ASP A CA 1
ATOM 706 C C . ASP A 1 89 ? -3.158 -7.529 18.747 1.00 95.56 89 ASP A C 1
ATOM 708 O O . ASP A 1 89 ? -3.778 -7.005 17.813 1.00 95.56 89 ASP A O 1
ATOM 712 N N . PRO A 1 90 ? -3.608 -8.648 19.351 1.00 95.38 90 PRO A N 1
ATOM 713 C CA . PRO A 1 90 ? -4.806 -9.353 18.912 1.00 95.38 90 PRO A CA 1
ATOM 714 C C . PRO A 1 90 ? -6.087 -8.527 19.060 1.00 95.38 90 PRO A C 1
ATOM 716 O O . PRO A 1 90 ? -7.009 -8.714 18.272 1.00 95.38 90 PRO A O 1
ATOM 719 N N . GLU A 1 91 ? -6.178 -7.613 20.033 1.00 93.44 91 GLU A N 1
ATOM 720 C CA . GLU A 1 91 ? -7.384 -6.791 20.201 1.00 93.44 91 GLU A CA 1
ATOM 721 C C . GLU A 1 91 ? -7.501 -5.740 19.095 1.00 93.44 91 GLU A C 1
ATOM 723 O O . GLU A 1 91 ? -8.598 -5.450 18.612 1.00 93.44 91 GLU A O 1
ATOM 728 N N . MET A 1 92 ? -6.362 -5.190 18.674 1.00 94.94 92 MET A N 1
ATOM 729 C CA . MET A 1 92 ? -6.280 -4.255 17.558 1.00 94.94 92 MET A CA 1
ATOM 730 C C . MET A 1 92 ? -6.581 -4.967 16.234 1.00 94.94 92 MET A C 1
ATOM 732 O O . MET A 1 92 ? -7.417 -4.486 15.470 1.00 94.94 92 MET A O 1
ATOM 736 N N . LEU A 1 93 ? -5.976 -6.137 15.992 1.00 95.25 93 LEU A N 1
ATOM 737 C CA . LEU A 1 93 ? -6.227 -6.925 14.780 1.00 95.25 93 LEU A CA 1
ATOM 738 C C . LEU A 1 93 ? -7.695 -7.352 14.670 1.00 95.25 93 LEU A C 1
ATOM 740 O O . LEU A 1 93 ? -8.298 -7.148 13.622 1.00 95.25 93 LEU A O 1
ATOM 744 N N . ALA A 1 94 ? -8.298 -7.834 15.760 1.00 94.00 94 ALA A N 1
ATOM 745 C CA . ALA A 1 94 ? -9.714 -8.201 15.778 1.00 94.00 94 ALA A CA 1
ATOM 746 C C . ALA A 1 94 ? -10.632 -7.009 15.450 1.00 94.00 94 ALA A C 1
ATOM 748 O O . ALA A 1 94 ? -11.649 -7.168 14.774 1.00 94.00 94 ALA A O 1
ATOM 749 N N . TYR A 1 95 ? -10.279 -5.800 15.901 1.00 94.19 95 TYR A N 1
ATOM 750 C CA . TYR A 1 95 ? -11.024 -4.595 15.539 1.00 94.19 95 TYR A CA 1
ATOM 751 C C . TYR A 1 95 ? -10.882 -4.255 14.047 1.00 94.19 95 TYR A C 1
ATOM 753 O O . TYR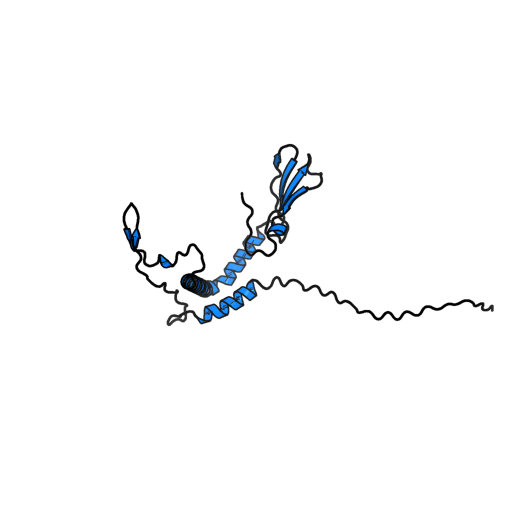 A 1 95 ? -11.881 -3.954 13.396 1.00 94.19 95 TYR A O 1
ATOM 761 N N . LEU A 1 96 ? -9.673 -4.351 13.483 1.00 95.50 96 LEU A N 1
ATOM 762 C CA . LEU A 1 96 ? -9.442 -4.118 12.051 1.00 95.50 96 LEU A CA 1
ATOM 763 C C . LEU A 1 96 ? -10.145 -5.153 11.163 1.00 95.50 96 LEU A C 1
ATOM 765 O O . LEU A 1 96 ? -10.688 -4.799 10.120 1.00 95.50 96 LEU A O 1
ATOM 769 N N . GLU A 1 97 ? -10.167 -6.419 11.575 1.00 94.75 97 GLU A N 1
ATOM 770 C CA . GLU A 1 97 ? -10.915 -7.476 10.889 1.00 94.75 97 GLU A CA 1
ATOM 771 C C . GLU A 1 97 ? -12.421 -7.184 10.896 1.00 94.75 97 GLU A C 1
ATOM 773 O O . GLU A 1 97 ? -13.070 -7.289 9.855 1.00 94.75 97 GLU A O 1
ATOM 778 N N . ALA A 1 98 ? -12.969 -6.725 12.027 1.00 93.44 98 ALA A N 1
ATOM 779 C CA . ALA A 1 98 ? -14.370 -6.321 12.120 1.00 93.44 98 ALA A CA 1
ATOM 780 C C . ALA A 1 98 ? -14.701 -5.105 11.231 1.00 93.44 98 ALA A C 1
ATOM 782 O O . ALA A 1 98 ? -15.776 -5.055 10.631 1.00 93.44 98 ALA A O 1
ATOM 783 N N . GLU A 1 99 ? -13.784 -4.139 11.112 1.00 95.44 99 GLU A N 1
ATOM 784 C CA . GLU A 1 99 ? -13.928 -2.999 10.193 1.00 95.44 99 GLU A CA 1
ATOM 785 C C . GLU A 1 99 ? -13.891 -3.442 8.724 1.00 95.44 99 GLU A C 1
ATOM 787 O O . GLU A 1 99 ? -14.728 -3.008 7.931 1.00 95.44 99 GLU A O 1
ATOM 792 N N . ASN A 1 100 ? -12.985 -4.356 8.357 1.00 95.56 100 ASN A N 1
ATOM 793 C CA . ASN A 1 100 ? -12.934 -4.927 7.007 1.00 95.56 100 ASN A CA 1
ATOM 794 C C . ASN A 1 100 ? -14.228 -5.682 6.669 1.00 95.56 100 ASN A C 1
ATOM 796 O O . ASN A 1 100 ? -14.776 -5.505 5.583 1.00 95.56 100 ASN A O 1
ATOM 800 N N . ALA A 1 101 ? -14.760 -6.465 7.609 1.00 93.19 101 ALA A N 1
ATOM 801 C CA . ALA A 1 101 ? -16.023 -7.179 7.437 1.00 93.19 101 ALA A CA 1
ATOM 802 C C . ALA A 1 101 ? -17.200 -6.213 7.217 1.00 93.19 101 ALA A C 1
ATOM 804 O O . ALA A 1 101 ? -18.012 -6.391 6.306 1.00 93.19 101 ALA A O 1
ATOM 805 N N . TYR A 1 102 ? -17.274 -5.149 8.021 1.00 94.50 102 TYR A N 1
ATOM 806 C CA . TYR A 1 102 ? -18.287 -4.109 7.862 1.00 94.50 102 TYR A CA 1
ATOM 807 C C . TYR A 1 102 ? -18.160 -3.391 6.510 1.00 94.50 102 TYR A C 1
ATOM 809 O O . TYR A 1 102 ? -19.167 -3.182 5.827 1.00 94.50 102 TYR A O 1
ATOM 817 N N . GLN A 1 103 ? -16.935 -3.055 6.092 1.00 94.88 103 GLN A N 1
ATOM 818 C CA . GLN A 1 103 ? -16.658 -2.439 4.796 1.00 94.88 103 GLN A CA 1
ATOM 819 C C . GLN A 1 103 ? -17.118 -3.329 3.637 1.00 94.88 103 GLN A C 1
ATOM 821 O O . GLN A 1 103 ? -17.808 -2.831 2.746 1.00 94.88 103 GLN A O 1
ATOM 826 N N . GLN A 1 104 ? -16.797 -4.623 3.665 1.00 93.12 104 GLN A N 1
ATOM 827 C CA . GLN A 1 104 ? -17.233 -5.588 2.652 1.00 93.12 104 GLN A CA 1
ATOM 828 C C . GLN A 1 104 ? -18.762 -5.654 2.581 1.00 93.12 104 GLN A C 1
ATOM 830 O O . GLN A 1 104 ? -19.340 -5.421 1.520 1.00 93.12 104 GLN A O 1
ATOM 835 N N . ALA A 1 105 ? -19.435 -5.843 3.720 1.00 92.69 105 ALA A N 1
ATOM 836 C CA . ALA A 1 105 ? -20.893 -5.939 3.769 1.00 92.69 105 ALA A CA 1
ATOM 837 C C . ALA A 1 105 ? -21.593 -4.658 3.275 1.00 92.69 105 ALA A C 1
ATOM 839 O O . ALA A 1 105 ? -22.594 -4.721 2.557 1.00 92.69 105 ALA A O 1
ATOM 840 N N . MET A 1 106 ? -21.065 -3.479 3.616 1.00 93.69 106 MET A N 1
ATOM 841 C CA . MET A 1 106 ? -21.608 -2.203 3.141 1.00 93.69 106 MET A CA 1
ATOM 842 C C . MET A 1 106 ? -21.344 -1.962 1.653 1.00 93.69 106 MET A C 1
ATOM 844 O O . MET A 1 106 ? -22.184 -1.368 0.972 1.00 93.69 106 MET A O 1
ATOM 848 N N . MET A 1 107 ? -20.199 -2.409 1.133 1.00 94.06 107 MET A N 1
ATOM 849 C CA . MET A 1 107 ? -19.796 -2.185 -0.258 1.00 94.06 107 MET A CA 1
ATOM 850 C C . MET A 1 107 ? -20.233 -3.290 -1.222 1.00 94.06 107 MET A C 1
ATOM 852 O O . MET A 1 107 ? -20.141 -3.064 -2.429 1.00 94.06 107 MET A O 1
ATOM 856 N N . ALA A 1 108 ? -20.788 -4.403 -0.737 1.00 94.25 108 ALA A N 1
ATOM 857 C CA . ALA A 1 108 ? -21.210 -5.548 -1.551 1.00 94.25 108 ALA A CA 1
ATOM 858 C C . ALA A 1 108 ? -22.074 -5.151 -2.767 1.00 94.25 108 ALA A C 1
ATOM 860 O O . ALA A 1 108 ? -21.843 -5.573 -3.897 1.00 94.25 108 ALA A O 1
ATOM 861 N N . HIS A 1 109 ? -23.022 -4.225 -2.584 1.00 93.75 109 HIS A N 1
ATOM 862 C CA . HIS A 1 109 ? -23.890 -3.737 -3.667 1.00 93.75 109 HIS A CA 1
ATOM 863 C C . HIS A 1 109 ? -23.156 -2.993 -4.803 1.00 93.75 109 HIS A C 1
ATOM 865 O O . HIS A 1 109 ? -23.741 -2.750 -5.859 1.00 93.75 109 HIS A O 1
ATOM 871 N N . THR A 1 110 ? -21.895 -2.604 -4.593 1.00 96.88 110 THR A N 1
ATOM 872 C CA . THR A 1 110 ? -21.061 -1.883 -5.567 1.00 96.88 110 THR A CA 1
ATOM 873 C C . THR A 1 110 ? -20.013 -2.761 -6.247 1.00 96.88 110 THR A C 1
ATOM 875 O O . THR A 1 110 ? -19.330 -2.266 -7.139 1.00 96.88 110 THR A O 1
ATOM 878 N N . GLU A 1 111 ? -19.886 -4.044 -5.894 1.00 95.88 111 GLU A N 1
ATOM 879 C CA . GLU A 1 111 ? -18.856 -4.944 -6.443 1.00 95.88 111 GLU A CA 1
ATOM 880 C C . GLU A 1 111 ? -18.870 -4.996 -7.975 1.00 95.88 111 GLU A C 1
ATOM 882 O O . GLU A 1 111 ? -17.826 -4.877 -8.613 1.00 95.88 111 GLU A O 1
ATOM 887 N N . GLY A 1 112 ? -20.058 -5.052 -8.588 1.00 97.38 112 GLY A N 1
ATOM 888 C CA . GLY A 1 112 ? -20.183 -5.020 -10.047 1.00 97.38 112 GLY A CA 1
ATOM 889 C C . GLY A 1 112 ? -19.632 -3.733 -10.675 1.00 97.38 112 GLY A C 1
ATOM 890 O O . GLY A 1 112 ? -18.992 -3.784 -11.723 1.00 97.38 112 GLY A O 1
ATOM 891 N N . LEU A 1 113 ? -19.826 -2.580 -10.024 1.00 97.94 113 LEU A N 1
ATOM 892 C CA . LEU A 1 113 ? -19.268 -1.305 -10.484 1.00 97.94 113 LEU A CA 1
ATOM 893 C C . LEU A 1 113 ? -17.749 -1.252 -10.274 1.00 97.94 113 LEU A C 1
ATOM 895 O O . LEU A 1 113 ? -17.028 -0.763 -11.141 1.00 97.94 113 LEU A O 1
ATOM 899 N N . GLN A 1 114 ? -17.255 -1.768 -9.146 1.00 97.38 114 GLN A N 1
ATOM 900 C CA . GLN A 1 114 ? -15.820 -1.850 -8.870 1.00 97.38 114 GLN A CA 1
ATOM 901 C C . GLN A 1 114 ? -15.106 -2.698 -9.929 1.00 97.38 114 GLN A C 1
ATOM 903 O O . GLN A 1 114 ? -14.087 -2.262 -10.463 1.00 97.38 114 GLN A O 1
ATOM 908 N N . GLN A 1 115 ? -15.680 -3.848 -10.295 1.00 97.19 115 GLN A N 1
ATOM 909 C CA . GLN A 1 115 ? -15.139 -4.723 -11.334 1.00 97.19 115 GLN A CA 1
ATOM 910 C C . GLN A 1 115 ? -15.109 -4.037 -12.708 1.00 97.19 115 GLN A C 1
ATOM 912 O O . GLN A 1 115 ? -14.096 -4.091 -13.401 1.00 97.19 115 GLN A O 1
ATOM 917 N N . GLN A 1 116 ? -16.180 -3.328 -13.082 1.00 98.00 116 GLN A N 1
ATOM 918 C CA . GLN A 1 116 ? -16.220 -2.561 -14.334 1.00 98.00 116 GLN A CA 1
ATOM 919 C C . GLN A 1 116 ? -15.117 -1.498 -14.391 1.00 98.00 116 GLN A C 1
ATOM 921 O O . GLN A 1 116 ? -14.415 -1.380 -15.395 1.00 98.00 116 GLN A O 1
ATOM 926 N N . ILE A 1 117 ? -14.941 -0.739 -13.305 1.00 97.81 117 ILE A N 1
ATOM 927 C CA . ILE A 1 117 ? -13.897 0.288 -13.215 1.00 97.81 117 ILE A CA 1
ATOM 928 C C . ILE A 1 117 ? -12.508 -0.360 -13.252 1.00 97.81 117 ILE A C 1
ATOM 930 O O . ILE A 1 117 ? -11.617 0.151 -13.928 1.00 97.81 117 ILE A O 1
ATOM 934 N N . TYR A 1 118 ? -12.314 -1.487 -12.566 1.00 95.94 118 TYR A N 1
ATOM 935 C CA . TYR A 1 118 ? -11.057 -2.233 -12.587 1.00 95.94 118 TYR A CA 1
ATOM 936 C C . TYR A 1 118 ? -10.671 -2.649 -14.013 1.00 95.94 118 TYR A C 1
ATOM 938 O O . TYR A 1 118 ? -9.566 -2.345 -14.464 1.00 95.94 118 TYR A O 1
ATOM 946 N N . GLU A 1 119 ? -11.593 -3.268 -14.750 1.00 96.06 119 GLU A N 1
ATOM 947 C CA . GLU A 1 119 ? -11.373 -3.689 -16.138 1.00 96.06 119 GLU A CA 1
ATOM 948 C C . GLU A 1 119 ? -11.083 -2.502 -17.059 1.00 96.06 119 GLU A C 1
ATOM 950 O O . GLU A 1 119 ? -10.192 -2.572 -17.907 1.00 96.06 119 GLU A O 1
ATOM 955 N N . GLU A 1 120 ? -11.788 -1.386 -16.870 1.00 97.00 120 GLU A N 1
ATOM 956 C CA . GLU A 1 120 ? -11.552 -0.165 -17.633 1.00 97.00 120 GLU A CA 1
ATOM 957 C C . GLU A 1 120 ? -10.151 0.409 -17.374 1.00 97.00 120 GLU A C 1
ATOM 959 O O . GLU A 1 120 ? -9.454 0.800 -18.315 1.00 97.00 120 GLU A O 1
ATOM 964 N N . LEU A 1 121 ? -9.724 0.466 -16.110 1.00 95.25 121 LEU A N 1
ATOM 965 C CA . LEU A 1 121 ? -8.413 0.984 -15.728 1.00 95.25 121 LEU A CA 1
ATOM 966 C C . LEU A 1 121 ? -7.288 0.088 -16.247 1.00 95.25 121 LEU A C 1
ATOM 968 O O . LEU A 1 121 ? -6.358 0.596 -16.874 1.00 95.25 121 LEU A O 1
ATOM 972 N N . VAL A 1 122 ? -7.390 -1.229 -16.052 1.00 91.56 122 VAL A N 1
ATOM 973 C CA . VAL A 1 122 ? -6.397 -2.191 -16.556 1.00 91.56 122 VAL A CA 1
ATOM 974 C C . VAL A 1 122 ? -6.357 -2.174 -18.082 1.00 91.56 122 VAL A C 1
ATOM 976 O O . VAL A 1 122 ? -5.274 -2.142 -18.663 1.00 91.56 122 VAL A O 1
ATOM 979 N N . GLY A 1 123 ? -7.512 -2.094 -18.748 1.00 91.75 123 GLY A N 1
ATOM 980 C CA . GLY A 1 123 ? -7.600 -2.013 -20.208 1.00 91.75 123 GLY A CA 1
ATOM 981 C C . GLY A 1 123 ? -6.959 -0.757 -20.813 1.00 91.75 123 GLY A C 1
ATOM 982 O O . GLY A 1 123 ? -6.631 -0.744 -22.000 1.00 91.75 123 GLY A O 1
ATOM 983 N N . ARG A 1 124 ? -6.750 0.301 -20.018 1.00 93.25 124 ARG A N 1
ATOM 984 C CA . ARG A 1 124 ? -6.049 1.528 -20.438 1.00 93.25 124 ARG A CA 1
ATOM 985 C C . ARG A 1 124 ? -4.528 1.447 -20.259 1.00 93.25 124 ARG A C 1
ATOM 987 O O . ARG A 1 124 ? -3.819 2.294 -20.805 1.00 93.25 124 ARG A O 1
ATOM 994 N N . ILE A 1 125 ? -4.022 0.469 -19.509 1.00 89.56 125 ILE A N 1
ATOM 995 C CA . ILE A 1 125 ? -2.590 0.281 -19.248 1.00 89.56 125 ILE A CA 1
ATOM 996 C C . ILE A 1 125 ? -1.982 -0.570 -20.368 1.00 89.56 125 ILE A C 1
ATOM 998 O O . ILE A 1 125 ? -2.561 -1.565 -20.794 1.00 89.56 125 ILE A O 1
ATOM 1002 N N . LYS A 1 126 ? -0.795 -0.189 -20.853 1.00 88.75 126 LYS A N 1
ATOM 1003 C CA . LYS A 1 126 ? -0.030 -0.992 -21.818 1.00 88.75 126 LYS A CA 1
ATOM 1004 C C . LYS A 1 126 ? 0.765 -2.068 -21.068 1.00 88.75 126 LYS A C 1
ATOM 1006 O O . LYS A 1 126 ? 1.648 -1.698 -20.296 1.00 88.75 126 LYS A O 1
ATOM 1011 N N . PRO A 1 127 ? 0.501 -3.370 -21.278 1.00 86.56 127 PRO A N 1
ATOM 1012 C CA . PRO A 1 127 ? 1.187 -4.429 -20.531 1.00 86.56 127 PRO A CA 1
ATOM 1013 C C . PRO A 1 127 ? 2.689 -4.541 -20.837 1.00 86.56 127 PRO A C 1
ATOM 1015 O O . PRO A 1 127 ? 3.455 -5.052 -20.027 1.00 86.56 127 PRO A O 1
ATOM 1018 N N . ASP A 1 128 ? 3.113 -4.085 -22.013 1.00 87.50 128 ASP A N 1
ATOM 1019 C CA . ASP A 1 128 ? 4.483 -4.143 -22.523 1.00 87.50 128 ASP A CA 1
ATOM 1020 C C . ASP A 1 128 ? 5.176 -2.770 -22.518 1.00 87.50 128 ASP A C 1
ATOM 1022 O O . ASP A 1 128 ? 6.029 -2.482 -23.360 1.00 87.50 128 ASP A O 1
ATOM 1026 N N . ASP A 1 129 ? 4.807 -1.901 -21.572 1.00 90.38 129 ASP A N 1
ATOM 1027 C CA . ASP A 1 129 ? 5.359 -0.551 -21.499 1.00 90.38 129 ASP A CA 1
ATOM 1028 C C . ASP A 1 129 ? 6.868 -0.545 -21.198 1.00 90.38 129 ASP A C 1
ATOM 1030 O O . ASP A 1 129 ? 7.403 -1.373 -20.450 1.00 90.38 129 ASP A O 1
ATOM 1034 N N . ALA A 1 130 ? 7.565 0.435 -21.768 1.00 92.12 130 ALA A N 1
ATOM 1035 C CA . ALA A 1 130 ? 8.995 0.622 -21.584 1.00 92.12 130 ALA A CA 1
ATOM 1036 C C . ALA A 1 130 ? 9.334 2.105 -21.442 1.00 92.12 130 ALA A C 1
ATOM 1038 O O . ALA A 1 130 ? 8.776 2.969 -22.119 1.00 92.12 130 ALA A O 1
ATOM 1039 N N . SER A 1 131 ? 10.296 2.410 -20.571 1.00 93.31 131 SER A N 1
ATOM 1040 C CA . SER A 1 131 ? 10.784 3.777 -20.422 1.00 93.31 131 SER A CA 1
ATOM 1041 C C . SER A 1 131 ? 11.559 4.221 -21.657 1.00 93.31 131 SER A C 1
ATOM 1043 O O . SER A 1 131 ? 12.217 3.421 -22.324 1.00 93.31 131 SER A O 1
ATOM 1045 N N . VAL A 1 132 ? 11.583 5.532 -21.894 1.00 93.88 132 VAL A N 1
ATOM 1046 C CA . VAL A 1 132 ? 12.496 6.128 -22.873 1.00 93.88 132 VAL A CA 1
ATOM 1047 C C . VAL A 1 132 ? 13.945 5.792 -22.477 1.00 93.88 132 VAL A C 1
ATOM 1049 O O . VAL A 1 132 ? 14.311 6.043 -21.327 1.00 93.88 132 VAL A O 1
ATOM 1052 N N . PRO A 1 133 ? 14.767 5.219 -23.378 1.00 94.25 133 PRO A N 1
ATOM 1053 C CA . PRO A 1 133 ? 16.152 4.891 -23.059 1.00 94.25 133 PRO A CA 1
ATOM 1054 C C . PRO A 1 133 ? 17.006 6.132 -22.791 1.00 94.25 133 PRO A C 1
ATOM 1056 O O . PRO A 1 133 ? 16.979 7.095 -23.559 1.00 94.25 133 PRO A O 1
ATOM 1059 N N . GLU A 1 134 ? 17.828 6.077 -21.746 1.00 94.06 134 GLU A N 1
ATOM 1060 C CA . GLU A 1 134 ? 18.757 7.146 -21.372 1.00 94.06 134 GLU A CA 1
ATOM 1061 C C . GLU A 1 134 ? 20.211 6.710 -21.574 1.00 94.06 134 GLU A C 1
ATOM 1063 O O . GLU A 1 134 ? 20.604 5.615 -21.167 1.00 94.06 134 GLU A O 1
ATOM 1068 N N . ARG A 1 135 ? 21.035 7.567 -22.195 1.00 94.56 135 ARG A N 1
ATOM 1069 C CA . ARG A 1 135 ? 22.444 7.259 -22.471 1.00 94.56 135 ARG A CA 1
ATOM 1070 C C . ARG A 1 135 ? 23.367 7.781 -21.377 1.00 94.56 135 ARG A C 1
ATOM 1072 O O . ARG A 1 135 ? 23.565 8.986 -21.260 1.00 94.56 135 ARG A O 1
ATOM 1079 N N . ILE A 1 136 ? 24.037 6.873 -20.674 1.00 94.12 136 ILE A N 1
ATOM 1080 C CA . ILE A 1 136 ? 25.000 7.180 -19.611 1.00 94.12 136 ILE A CA 1
ATOM 1081 C C . ILE A 1 136 ? 26.266 6.340 -19.825 1.00 94.12 136 ILE A C 1
ATOM 1083 O O . ILE A 1 136 ? 26.208 5.115 -19.911 1.00 94.12 136 ILE A O 1
ATOM 1087 N N . ASN A 1 137 ? 27.431 6.992 -19.908 1.00 93.50 137 ASN A N 1
ATOM 1088 C CA . ASN A 1 137 ? 28.753 6.343 -19.991 1.00 93.50 137 ASN A CA 1
ATOM 1089 C C . ASN A 1 137 ? 28.886 5.267 -21.090 1.00 93.50 137 ASN A C 1
ATOM 1091 O O . ASN A 1 137 ? 29.507 4.227 -20.886 1.00 93.50 137 ASN A O 1
ATOM 1095 N N . GLY A 1 138 ? 28.295 5.505 -22.265 1.00 92.56 138 GLY A N 1
ATOM 1096 C CA . GLY A 1 138 ? 28.347 4.559 -23.388 1.00 92.56 138 GLY A CA 1
ATOM 1097 C C . GLY A 1 138 ? 27.412 3.354 -23.245 1.00 92.56 138 GLY A C 1
ATOM 1098 O O . GLY A 1 138 ? 27.504 2.425 -24.044 1.00 92.56 138 GLY A O 1
ATOM 1099 N N . TYR A 1 139 ? 26.508 3.378 -22.267 1.00 95.56 139 TYR A N 1
ATOM 1100 C CA . TYR A 1 139 ? 25.400 2.444 -22.132 1.00 95.56 139 TYR A CA 1
ATOM 1101 C C . TYR A 1 139 ? 24.080 3.185 -22.241 1.00 95.56 139 TYR A C 1
ATOM 1103 O O . TYR A 1 139 ? 23.979 4.366 -21.917 1.00 95.56 139 TYR A O 1
ATOM 1111 N N . TRP A 1 140 ? 23.067 2.460 -22.669 1.00 95.94 140 TRP A N 1
ATOM 1112 C CA . TRP A 1 140 ? 21.693 2.903 -22.647 1.00 95.94 140 TRP A CA 1
ATOM 1113 C C . TRP A 1 140 ? 20.937 2.133 -21.585 1.00 95.94 140 TRP A C 1
ATOM 1115 O O . TRP A 1 140 ? 20.949 0.905 -21.620 1.00 95.94 140 TRP A O 1
ATOM 1125 N N . TYR A 1 141 ? 20.284 2.847 -20.683 1.00 95.62 141 TYR A N 1
ATOM 1126 C CA . TYR A 1 141 ? 19.509 2.289 -19.586 1.00 95.62 141 TYR A CA 1
ATOM 1127 C C . TYR A 1 141 ? 18.027 2.475 -19.860 1.00 95.62 141 TYR A C 1
ATOM 1129 O O . TYR A 1 141 ? 17.601 3.527 -20.337 1.00 95.62 141 TYR A O 1
ATOM 1137 N N . TYR A 1 142 ? 17.245 1.452 -19.553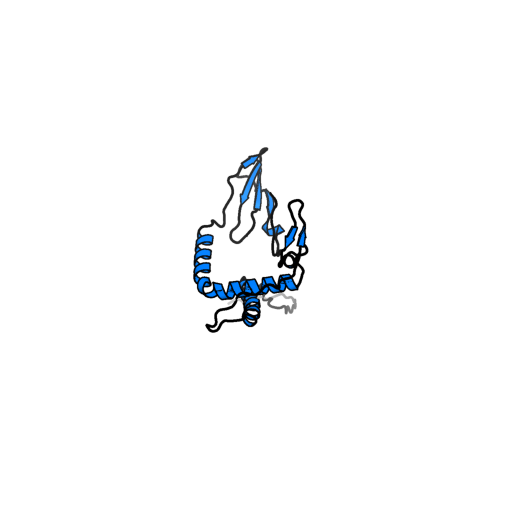 1.00 95.25 142 TYR A N 1
ATOM 1138 C CA . TYR A 1 142 ? 15.793 1.517 -19.598 1.00 95.25 142 TYR A CA 1
ATOM 1139 C C . TYR A 1 142 ? 15.202 0.476 -18.651 1.00 95.25 142 TYR A C 1
ATOM 1141 O O . TYR A 1 142 ? 15.867 -0.474 -18.229 1.00 95.25 142 TYR A O 1
ATOM 1149 N N . ARG A 1 143 ? 13.926 0.660 -18.330 1.00 94.81 143 ARG A N 1
ATOM 1150 C CA . ARG A 1 143 ? 13.101 -0.357 -17.687 1.00 94.81 143 ARG A CA 1
ATOM 1151 C C . ARG A 1 143 ? 11.978 -0.767 -18.624 1.00 94.81 143 ARG A C 1
ATOM 1153 O O . ARG A 1 143 ? 11.468 0.068 -19.370 1.00 94.81 143 ARG A O 1
ATOM 1160 N N . ARG A 1 144 ? 11.592 -2.035 -18.570 1.00 94.69 144 ARG A N 1
ATOM 1161 C CA . ARG A 1 144 ? 10.464 -2.575 -19.333 1.00 94.69 144 ARG A CA 1
ATOM 1162 C C . ARG A 1 144 ? 9.599 -3.466 -18.461 1.00 94.69 144 ARG A C 1
ATOM 1164 O O . ARG A 1 144 ? 10.117 -4.121 -17.556 1.00 94.69 144 ARG A O 1
ATOM 1171 N N . TYR A 1 145 ? 8.316 -3.508 -18.774 1.00 94.25 145 TYR A N 1
ATOM 1172 C CA . TYR A 1 145 ? 7.372 -4.462 -18.213 1.00 94.25 145 TYR A CA 1
ATOM 1173 C C . TYR A 1 145 ? 7.172 -5.624 -19.184 1.00 94.25 145 TYR A C 1
ATOM 1175 O O . TYR A 1 145 ? 7.411 -5.506 -20.389 1.00 94.25 145 TYR A O 1
ATOM 1183 N N . GLN A 1 146 ? 6.805 -6.779 -18.640 1.00 92.00 146 GLN A N 1
ATOM 1184 C CA . GLN A 1 146 ? 6.365 -7.915 -19.437 1.00 92.00 146 GLN A CA 1
ATOM 1185 C C . GLN A 1 146 ? 4.869 -8.125 -19.194 1.00 92.00 146 GLN A C 1
ATOM 1187 O O . GLN A 1 146 ? 4.420 -7.962 -18.059 1.00 92.00 146 GLN A O 1
ATOM 1192 N N . PRO A 1 147 ? 4.096 -8.531 -20.214 1.00 90.38 147 PRO A N 1
ATOM 1193 C CA . PRO A 1 147 ? 2.688 -8.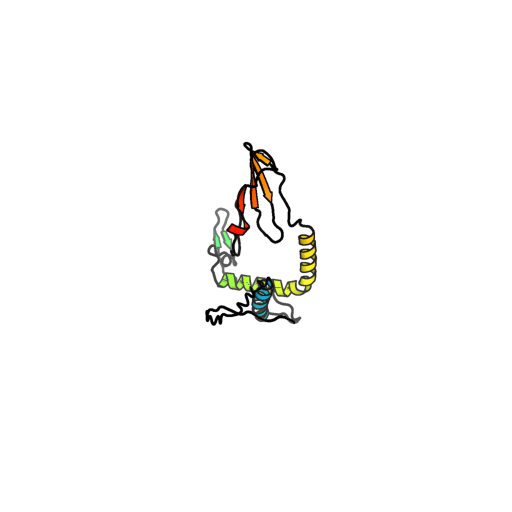838 -20.022 1.00 90.38 147 PRO A CA 1
ATOM 1194 C C . PRO A 1 147 ? 2.478 -9.886 -18.923 1.00 90.38 147 PRO A C 1
ATOM 1196 O O . PRO A 1 147 ? 3.094 -10.953 -18.951 1.00 90.38 147 PRO A O 1
ATOM 1199 N N . GLY A 1 148 ? 1.599 -9.578 -17.968 1.00 88.12 148 GLY A N 1
ATOM 1200 C CA . GLY A 1 148 ? 1.289 -10.458 -16.836 1.00 88.12 148 GLY A CA 1
ATOM 1201 C C . GLY A 1 148 ? 2.357 -10.497 -15.739 1.00 88.12 148 GLY A C 1
ATOM 1202 O O . GLY A 1 148 ? 2.331 -11.410 -14.922 1.00 88.12 148 GLY A O 1
ATOM 1203 N N . GLN A 1 149 ? 3.304 -9.556 -15.744 1.00 90.88 149 GLN A N 1
ATOM 1204 C CA . GLN A 1 149 ? 4.301 -9.381 -14.690 1.00 90.88 149 GLN A CA 1
ATOM 1205 C C . GLN A 1 149 ? 4.087 -8.036 -13.993 1.00 90.88 149 GLN A C 1
ATOM 1207 O O . GLN A 1 149 ? 3.890 -7.017 -14.658 1.00 90.88 149 GLN A O 1
ATOM 1212 N N . ASP A 1 150 ? 4.168 -8.032 -12.665 1.00 89.94 150 ASP A N 1
ATOM 1213 C CA . ASP A 1 150 ? 3.848 -6.855 -11.849 1.00 89.94 150 ASP A CA 1
ATOM 1214 C C . ASP A 1 150 ? 5.039 -5.899 -11.692 1.00 89.94 150 ASP A C 1
ATOM 1216 O O . ASP A 1 150 ? 4.862 -4.701 -11.457 1.00 89.94 150 ASP A O 1
ATOM 1220 N N . TYR A 1 151 ? 6.268 -6.402 -11.850 1.00 93.56 151 TYR A N 1
ATOM 1221 C CA . TYR A 1 151 ? 7.485 -5.640 -11.590 1.00 93.56 151 TYR A CA 1
ATOM 1222 C C . TYR A 1 151 ? 8.301 -5.346 -12.856 1.00 93.56 151 TYR A C 1
ATOM 1224 O O . TYR A 1 151 ? 8.360 -6.160 -13.785 1.00 93.56 151 TYR A O 1
ATOM 1232 N N . PRO A 1 152 ? 8.995 -4.194 -12.899 1.00 94.69 152 PRO A N 1
ATOM 1233 C CA . PRO A 1 152 ? 9.845 -3.845 -14.023 1.00 94.69 152 PRO A CA 1
ATOM 1234 C C . PRO A 1 152 ? 11.132 -4.674 -14.045 1.00 94.69 152 PRO A C 1
ATOM 1236 O O . PRO A 1 152 ? 11.684 -5.071 -13.015 1.00 94.69 152 PRO A O 1
ATOM 1239 N N . ILE A 1 153 ? 11.668 -4.831 -15.251 1.00 95.56 153 ILE A N 1
ATOM 1240 C CA . ILE A 1 153 ? 13.020 -5.329 -15.490 1.00 95.56 153 ILE A CA 1
ATOM 1241 C C . ILE A 1 153 ? 13.893 -4.143 -15.866 1.00 95.56 153 ILE A C 1
ATOM 1243 O O . ILE A 1 153 ? 13.614 -3.446 -16.845 1.00 95.56 153 ILE A O 1
ATOM 1247 N N . TYR A 1 154 ? 14.959 -3.929 -15.103 1.00 95.50 154 TYR A N 1
ATOM 1248 C CA . TYR A 1 154 ? 15.979 -2.928 -15.383 1.00 95.50 154 TYR A CA 1
ATOM 1249 C C . TYR A 1 154 ? 17.053 -3.562 -16.251 1.00 95.50 154 TYR A C 1
ATOM 1251 O O . TYR A 1 154 ? 17.676 -4.555 -15.865 1.00 95.50 154 TYR A O 1
ATOM 1259 N N . ALA A 1 155 ? 17.286 -2.974 -17.416 1.00 95.50 155 ALA A N 1
ATOM 1260 C CA . ALA A 1 155 ? 18.233 -3.491 -18.383 1.00 95.50 155 ALA A CA 1
ATOM 1261 C C . ALA A 1 155 ? 19.094 -2.375 -18.971 1.00 95.50 155 ALA A C 1
ATOM 1263 O O . ALA A 1 155 ? 18.752 -1.188 -18.929 1.00 95.50 155 ALA A O 1
ATOM 1264 N N . ARG A 1 156 ? 20.233 -2.774 -19.537 1.00 95.62 156 ARG A N 1
ATOM 1265 C CA . ARG A 1 156 ? 21.098 -1.888 -20.305 1.00 95.62 156 ARG A CA 1
ATOM 1266 C C . ARG A 1 156 ? 21.561 -2.517 -21.611 1.00 95.62 156 ARG A C 1
ATOM 1268 O O . ARG A 1 156 ? 21.647 -3.735 -21.734 1.00 95.62 156 ARG A O 1
ATOM 1275 N N . ARG A 1 157 ? 21.910 -1.672 -22.580 1.00 94.88 157 ARG A N 1
ATOM 1276 C CA . ARG A 1 157 ? 22.577 -2.062 -23.835 1.00 94.88 157 ARG A CA 1
ATOM 1277 C C . ARG A 1 157 ? 23.844 -1.243 -24.026 1.00 94.88 157 ARG A C 1
ATOM 1279 O O . ARG A 1 157 ? 23.884 -0.063 -23.676 1.00 94.88 157 ARG A O 1
ATOM 1286 N N . ARG A 1 158 ? 24.898 -1.861 -24.558 1.00 93.88 158 ARG A N 1
ATOM 1287 C CA . ARG A 1 158 ? 26.198 -1.207 -24.771 1.00 93.88 158 ARG A CA 1
ATOM 1288 C C . ARG A 1 158 ? 26.216 -0.482 -26.115 1.00 93.88 158 ARG A C 1
ATOM 1290 O O . ARG A 1 158 ? 25.916 -1.108 -27.117 1.00 93.88 158 ARG A O 1
ATOM 1297 N N . GLN A 1 159 ? 26.671 0.771 -26.144 1.00 90.00 159 GLN A N 1
ATOM 1298 C CA . GLN A 1 159 ? 26.829 1.639 -27.326 1.00 90.00 159 GLN A CA 1
ATOM 1299 C C . GLN A 1 159 ? 25.530 1.931 -28.094 1.00 90.00 159 GLN A C 1
ATOM 1301 O O . GLN A 1 159 ? 25.077 3.076 -28.079 1.00 90.00 159 GLN A O 1
ATOM 1306 N N . ASP A 1 160 ? 24.918 0.911 -28.695 1.00 87.31 160 ASP A N 1
ATOM 1307 C CA . ASP A 1 160 ? 23.744 1.005 -29.562 1.00 87.31 160 ASP A CA 1
ATOM 1308 C C . ASP A 1 160 ? 22.584 0.138 -29.057 1.00 87.31 160 ASP A C 1
ATOM 1310 O O . ASP A 1 160 ? 22.764 -0.826 -28.310 1.00 87.31 160 ASP A O 1
ATOM 1314 N N . MET A 1 161 ? 21.373 0.466 -29.510 1.00 83.69 161 MET A N 1
ATOM 1315 C CA . MET A 1 161 ? 20.155 -0.288 -29.196 1.00 83.69 161 MET A CA 1
ATOM 1316 C C . MET A 1 161 ? 20.089 -1.665 -29.849 1.00 83.69 161 MET A C 1
ATOM 1318 O O . MET A 1 161 ? 19.309 -2.488 -29.397 1.00 83.69 161 MET A O 1
ATOM 1322 N N . GLU A 1 162 ? 20.886 -1.958 -30.869 1.00 85.94 162 GLU A N 1
ATOM 1323 C CA . GLU A 1 162 ? 20.861 -3.271 -31.533 1.00 85.94 162 GLU A CA 1
ATOM 1324 C C . GLU A 1 162 ? 21.727 -4.321 -30.823 1.00 85.94 162 GLU A C 1
ATOM 1326 O O . GLU A 1 162 ? 21.687 -5.503 -31.158 1.00 85.94 162 GLU A O 1
ATOM 1331 N N . GLN A 1 163 ? 22.510 -3.898 -29.828 1.00 89.81 163 GLN A N 1
ATOM 1332 C CA . GLN A 1 163 ? 23.361 -4.795 -29.059 1.00 89.81 163 GLN A CA 1
ATOM 1333 C C . GLN A 1 163 ? 22.544 -5.633 -28.070 1.00 89.81 163 GLN A C 1
ATOM 1335 O O . GLN A 1 163 ? 21.427 -5.275 -27.687 1.00 89.81 163 GLN A O 1
ATOM 1340 N N . ALA A 1 164 ? 23.132 -6.751 -27.640 1.00 91.25 164 ALA A N 1
ATOM 1341 C CA . ALA A 1 164 ? 22.506 -7.654 -26.683 1.00 91.25 164 ALA A CA 1
ATOM 1342 C C . ALA A 1 164 ? 22.098 -6.917 -25.395 1.00 91.25 164 ALA A C 1
ATOM 1344 O O . ALA A 1 164 ? 22.857 -6.108 -24.853 1.00 91.25 164 ALA A O 1
ATOM 1345 N N . GLU A 1 165 ? 20.886 -7.212 -24.927 1.00 93.19 165 GLU A N 1
ATOM 1346 C CA . GLU A 1 165 ? 20.356 -6.715 -23.660 1.00 93.19 165 GLU A CA 1
ATOM 1347 C C . GLU A 1 165 ? 21.081 -7.386 -22.487 1.00 93.19 165 GLU A C 1
ATOM 1349 O O . GLU A 1 165 ? 21.197 -8.609 -22.431 1.00 93.19 165 GLU A O 1
ATOM 1354 N N . GLU A 1 166 ? 21.538 -6.577 -21.535 1.00 95.00 166 GLU A N 1
ATOM 1355 C CA . GLU A 1 166 ? 22.075 -7.021 -20.254 1.00 95.00 166 GLU A CA 1
ATOM 1356 C C . GLU A 1 166 ? 21.081 -6.655 -19.148 1.00 95.00 166 GLU A C 1
ATOM 1358 O O . GLU A 1 166 ? 20.797 -5.476 -18.920 1.00 95.00 166 GLU A O 1
ATOM 1363 N N . ILE A 1 167 ? 20.540 -7.664 -18.464 1.00 95.81 167 ILE A N 1
ATOM 1364 C CA . ILE A 1 167 ? 19.600 -7.475 -17.354 1.00 95.81 167 ILE A CA 1
ATOM 1365 C C . ILE A 1 167 ? 20.395 -7.143 -16.092 1.00 95.81 167 ILE A C 1
ATOM 1367 O O . ILE A 1 167 ? 21.267 -7.904 -15.680 1.00 95.81 167 ILE A O 1
ATOM 1371 N N . LEU A 1 168 ? 20.079 -6.005 -15.479 1.00 94.75 168 LEU A N 1
ATOM 1372 C CA . LEU A 1 168 ? 20.686 -5.554 -14.227 1.00 94.75 168 LEU A CA 1
ATOM 1373 C C . LEU A 1 168 ? 19.886 -6.031 -13.019 1.00 94.75 168 LEU A C 1
ATOM 1375 O O . LEU A 1 168 ? 20.464 -6.433 -12.013 1.00 94.75 168 LEU A O 1
ATOM 1379 N N . LEU A 1 169 ? 18.559 -5.954 -13.121 1.00 95.56 169 LEU A N 1
ATOM 1380 C CA . LEU A 1 169 ? 17.645 -6.286 -12.040 1.00 95.56 169 LEU A CA 1
ATOM 1381 C C . LEU A 1 169 ? 16.320 -6.770 -12.625 1.00 95.56 169 LEU A C 1
ATOM 1383 O O . LEU A 1 169 ? 15.676 -6.039 -13.377 1.00 95.56 169 LEU A O 1
ATOM 1387 N N . ASP A 1 170 ? 15.905 -7.977 -12.259 1.00 95.44 170 ASP A N 1
ATOM 1388 C CA . ASP A 1 170 ? 14.567 -8.487 -12.552 1.00 95.44 170 ASP A CA 1
ATOM 1389 C C . ASP A 1 170 ? 13.735 -8.448 -11.270 1.00 95.44 170 ASP A C 1
ATOM 1391 O O . ASP A 1 170 ? 13.969 -9.226 -10.343 1.00 95.44 170 ASP A O 1
ATOM 1395 N N . GLY A 1 171 ? 12.784 -7.515 -11.204 1.00 94.56 171 GLY A N 1
ATOM 1396 C CA . GLY A 1 171 ? 11.929 -7.365 -10.033 1.00 94.56 171 GLY A CA 1
ATOM 1397 C C . GLY A 1 171 ? 11.027 -8.571 -9.779 1.00 94.56 171 GLY A C 1
ATOM 1398 O O . GLY A 1 171 ? 10.784 -8.896 -8.624 1.00 94.56 171 GLY A O 1
ATOM 1399 N N . ASN A 1 172 ? 10.587 -9.278 -10.822 1.00 93.69 172 ASN A N 1
ATOM 1400 C CA . ASN A 1 172 ? 9.672 -10.416 -10.678 1.00 93.69 172 ASN A CA 1
ATOM 1401 C C . ASN A 1 172 ? 10.406 -11.631 -10.114 1.00 93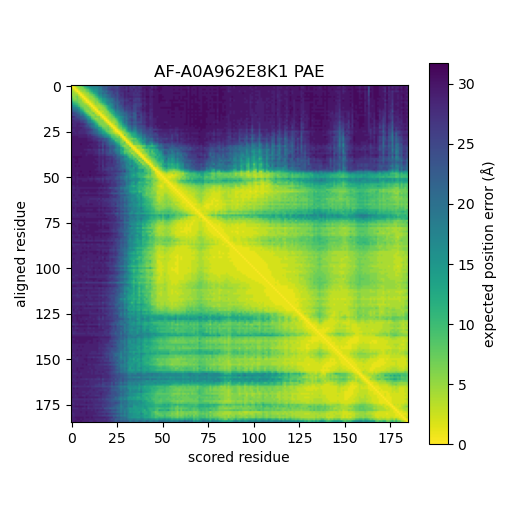.69 172 ASN A C 1
ATOM 1403 O O . ASN A 1 172 ? 9.912 -12.305 -9.212 1.00 93.69 172 ASN A O 1
ATOM 1407 N N . ALA A 1 173 ? 11.630 -11.870 -10.596 1.00 94.12 173 ALA A N 1
ATOM 1408 C CA . ALA A 1 173 ? 12.484 -12.932 -10.071 1.00 94.12 173 ALA A CA 1
ATOM 1409 C C . ALA A 1 173 ? 12.850 -12.708 -8.593 1.00 94.12 173 ALA A C 1
ATOM 1411 O O . ALA A 1 173 ? 12.992 -13.673 -7.844 1.00 94.12 173 ALA A O 1
ATOM 1412 N N . LEU A 1 174 ? 13.000 -11.447 -8.175 1.00 93.88 174 LEU A N 1
ATOM 1413 C CA . LEU A 1 174 ? 13.286 -11.088 -6.785 1.00 93.88 174 LEU A CA 1
ATOM 1414 C C . LEU A 1 174 ? 12.048 -11.110 -5.887 1.00 93.88 174 LEU A C 1
ATOM 1416 O O . LEU A 1 174 ? 12.170 -11.475 -4.720 1.00 93.88 174 LEU A O 1
ATOM 1420 N N . ALA A 1 175 ? 10.884 -10.729 -6.416 1.00 93.44 175 ALA A N 1
ATOM 1421 C CA . ALA A 1 175 ? 9.624 -10.785 -5.687 1.00 93.44 175 ALA A CA 1
ATOM 1422 C C . ALA A 1 175 ? 9.240 -12.231 -5.341 1.00 93.44 175 ALA A C 1
ATOM 1424 O O . ALA A 1 175 ? 8.831 -12.505 -4.213 1.00 93.44 175 ALA A O 1
ATOM 1425 N N . GLY A 1 176 ? 9.418 -13.167 -6.280 1.00 90.06 176 GLY A N 1
ATOM 1426 C CA . GLY A 1 176 ? 9.074 -14.574 -6.069 1.00 90.06 176 GLY A CA 1
ATOM 1427 C C . GLY A 1 176 ? 7.610 -14.742 -5.648 1.00 90.06 176 GLY A C 1
ATOM 1428 O O . GLY A 1 176 ? 6.718 -14.220 -6.306 1.00 90.06 176 GLY A O 1
ATOM 1429 N N . ASP A 1 177 ? 7.375 -15.453 -4.541 1.00 90.44 177 ASP A N 1
ATOM 1430 C CA . ASP A 1 177 ? 6.041 -15.641 -3.946 1.00 90.44 177 ASP A CA 1
ATOM 1431 C C . ASP A 1 177 ? 5.785 -14.697 -2.742 1.00 90.44 177 ASP A C 1
ATOM 1433 O O . ASP A 1 177 ? 4.928 -14.970 -1.899 1.00 90.44 177 ASP A O 1
ATOM 1437 N N . ALA A 1 178 ? 6.551 -13.609 -2.590 1.00 89.69 178 ALA A N 1
ATOM 1438 C CA . ALA A 1 178 ? 6.347 -12.664 -1.493 1.00 89.69 178 ALA A CA 1
ATOM 1439 C C . ALA A 1 178 ? 5.015 -11.907 -1.650 1.00 89.69 178 ALA A C 1
ATOM 1441 O O . ALA A 1 178 ? 4.721 -11.371 -2.714 1.00 89.69 178 ALA A O 1
ATOM 1442 N N . GLY A 1 179 ? 4.242 -11.783 -0.564 1.00 88.38 179 GLY A N 1
ATOM 1443 C CA . GLY A 1 179 ? 2.978 -11.027 -0.572 1.00 88.38 179 GLY A CA 1
ATOM 1444 C C . GLY A 1 179 ? 3.144 -9.515 -0.783 1.00 88.38 179 GLY A C 1
ATOM 1445 O O . GLY A 1 179 ? 2.183 -8.825 -1.104 1.00 88.38 179 GLY A O 1
ATOM 1446 N N . PHE A 1 180 ? 4.361 -8.993 -0.608 1.00 90.06 180 PHE A N 1
ATOM 1447 C CA . PHE A 1 180 ? 4.723 -7.617 -0.928 1.00 90.06 180 PHE A CA 1
ATOM 1448 C C . PHE A 1 180 ? 6.210 -7.542 -1.288 1.00 90.06 180 PHE A C 1
ATOM 1450 O O . PHE A 1 180 ? 7.062 -8.033 -0.545 1.00 90.06 180 PHE A O 1
ATOM 1457 N N . PHE A 1 181 ? 6.523 -6.877 -2.398 1.00 93.56 181 PHE A N 1
ATOM 1458 C CA . PHE A 1 181 ? 7.887 -6.561 -2.811 1.00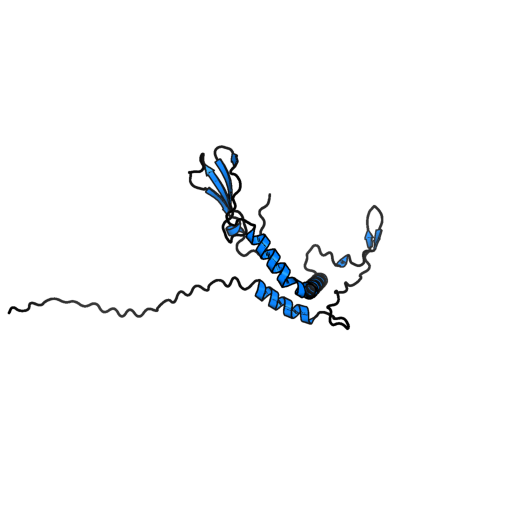 93.56 181 PHE A CA 1
ATOM 1459 C C . PHE A 1 181 ? 7.950 -5.135 -3.362 1.00 93.56 181 PHE A C 1
ATOM 1461 O O . PHE A 1 181 ? 7.032 -4.672 -4.041 1.00 93.56 181 PHE A O 1
ATOM 1468 N N . GLN A 1 182 ? 9.044 -4.432 -3.068 1.00 93.38 182 GLN A N 1
ATOM 1469 C CA . GLN A 1 182 ? 9.276 -3.070 -3.529 1.00 93.38 182 GLN A CA 1
ATOM 1470 C C . GLN A 1 182 ? 10.754 -2.870 -3.857 1.00 93.38 182 GLN A C 1
ATOM 1472 O O . GLN A 1 182 ? 11.637 -3.190 -3.062 1.00 93.38 182 GLN A O 1
ATOM 1477 N N . ILE A 1 183 ? 11.010 -2.268 -5.016 1.00 91.69 183 ILE A N 1
ATOM 1478 C CA . ILE A 1 183 ? 12.339 -1.802 -5.407 1.00 91.69 183 ILE A CA 1
ATOM 1479 C C . ILE A 1 183 ? 12.481 -0.363 -4.904 1.00 91.69 183 ILE A C 1
ATOM 1481 O O . ILE A 1 183 ? 11.643 0.489 -5.207 1.00 91.69 183 ILE A O 1
ATOM 1485 N N . GLY A 1 184 ? 13.507 -0.109 -4.089 1.00 91.06 184 GLY A N 1
ATOM 1486 C CA . GLY A 1 184 ? 13.807 1.229 -3.577 1.00 91.06 184 GLY A CA 1
ATOM 1487 C C . GLY A 1 184 ? 14.183 2.204 -4.697 1.00 91.06 184 GLY A C 1
ATOM 1488 O O . GLY A 1 184 ? 14.699 1.786 -5.734 1.00 91.06 184 GLY A O 1
ATOM 1489 N N . ASN A 1 185 ? 13.907 3.492 -4.475 1.00 68.69 185 ASN A N 1
ATOM 1490 C CA . ASN A 1 185 ? 14.345 4.590 -5.343 1.00 68.69 185 ASN A CA 1
ATOM 1491 C C . ASN A 1 185 ? 15.755 5.051 -4.963 1.00 68.69 185 ASN A C 1
ATOM 1493 O O . ASN A 1 185 ? 15.991 5.189 -3.740 1.00 68.69 185 ASN A O 1
#

Nearest PDB structures (foldseek):
  7ne4-assembly1_A  TM=8.911E-01  e=7.300E-11  Serratia proteamaculans
  7ywp-assembly1_A  TM=9.078E-01  e=1.601E-10  Serratia proteamaculans
  7yx7-assembly1_A  TM=8.474E-01  e=9.875E-11  Serratia proteamaculans
  7ne5-assembly1_A  TM=8.731E-01  e=1.257E-10  Serratia proteamaculans
  7zjz-assembly1_A  TM=8.659E-01  e=1.184E-10  Serratia proteamaculans

Mean predicted aligned error: 13.8 Å

Foldseek 3Di:
DDDDDDDDDDDDDDDDDDDDPPPPDPPPPPPCPVVVVVVLLVVLLVPFDADPVRQGDQDDDQFQWDWDDDPVDIDTDRRCVLDDPVPPPPSNVVNVSNRVSNVCRVCVVCVVVVVVVVCVVVVPDDQFDKDDWDDDPQKTWIWTHHRPADDIWIWIAGNDPVGDIDTPDDQRVVCPPPPDDDDDD

Secondary structure (DSSP, 8-state):
--------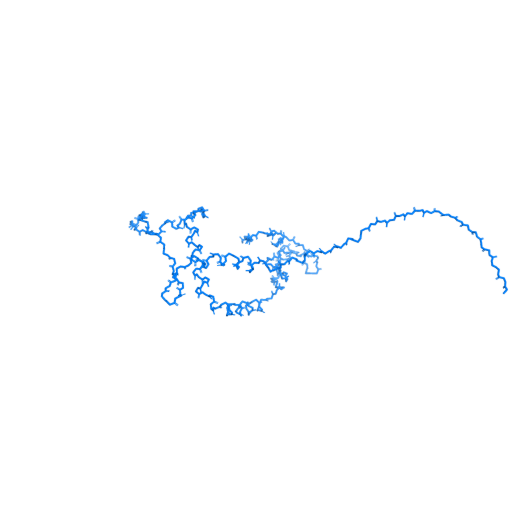---------------------S-SSHHHHHHHHHHHHTT--B-TTSPBPPP-PPP---EE--TT--EE-TTGGG--TTS--HHHHHHHHHHHHHHHHHHGGGHHHHHHHHHHHHHTS-TT-BPPPEEETTEEEEEE--TT-SS-EEEEEESSTTSPPEEEEEHHHHHTT-S------

Solvent-accessible surface area (backbone atoms only — not comparable to full-atom values): 11916 Å² total; per-residue (Å²): 137,85,83,90,84,90,89,81,89,84,91,81,91,73,90,79,88,75,79,88,78,81,78,77,70,77,76,78,69,88,74,52,63,65,57,50,51,46,62,58,44,60,66,39,57,74,73,57,52,57,50,99,87,67,48,75,45,78,72,78,80,77,80,44,92,37,77,49,79,46,100,90,52,71,42,82,37,41,60,58,78,66,66,54,97,82,74,70,55,64,72,45,50,54,50,52,52,43,45,51,36,40,50,48,68,72,44,54,90,44,47,72,58,52,51,53,53,49,53,54,55,56,72,71,54,68,52,66,43,62,54,80,72,44,82,54,95,61,28,34,40,36,39,35,36,44,72,98,48,95,38,50,32,35,34,35,21,59,77,44,88,87,41,72,78,43,79,77,42,54,40,50,77,71,34,65,88,55,95,71,73,82,84,83,133

Sequence (185 aa):
MRSHMRLLFPMLALLCSCSTTDSARPTRVFVDSLEAQQLFADDAESTLRRDAEGRPLPPLAATRPYLVESPQGNRSDEYYWLRDDSRSDPEMLAYLEAENAYQQAMMAHTEGLQQQIYEELVGRIKPDDASVPERINGYWYYRRYQPGQDYPIYARRRQDMEQAEEILLDGNALAGDAGFFQIGN